Protein AF-A0A6I8T9S3-F1 (afdb_monomer)

InterPro domains:
  IPR006149 EB domain [PF01683] (9-49)
  IPR006149 EB domain [PF01683] (50-96)
  IPR006149 EB domain [PF01683] (185-238)

Secondary structure (DSSP, 8-state):
----TT----PPPP-STT-B-SSHHHHHHHH-TTEEEETTEEEEPTTEEEETTTTEEEE-B-TTSB-SSGGGB-STTEEEETTEEEEPTTEEE-TTSS-EEE-B-TTSB-SSGGGB-STTEEEETTEEEE-BTEEE-TTSS-EEEPP-STT-EESSHHHHHTTSTTEEEEEEE-TTS-EEEEEEEPTTEEEETTEEEE---TTSB-SSGGGTTTSTTEEEETTEEEEPTTEEEETTEEEE-----------------------

Nearest PDB structures (foldseek):
  8e1z-assembly2_B  TM=2.212E-01  e=7.833E-03  Plasmodium falciparum
  8ezm-assembly1_A  TM=2.402E-01  e=1.614E-02  Plasmodium falciparum
  8ebb-assembly1_A  TM=6.609E-01  e=4.682E+00  Fusarium oxysporum f. sp. lycopersici
  6h25-assembly1_H  TM=2.343E-01  e=3.963E+00  Homo sapiens

pLDDT: mean 89.24, std 16.76, range [34.22, 98.44]

Structure (mmCIF, N/CA/C/O backbone):
data_AF-A0A6I8T9S3-F1
#
_entry.id   AF-A0A6I8T9S3-F1
#
loop_
_atom_site.group_PDB
_atom_site.id
_atom_site.type_symbol
_atom_site.label_atom_id
_atom_site.label_alt_id
_atom_site.label_comp_id
_atom_site.label_asym_id
_atom_site.label_entity_id
_atom_site.label_seq_id
_atom_site.pdbx_PDB_ins_code
_atom_site.Cartn_x
_atom_site.Cartn_y
_atom_site.Cartn_z
_atom_site.occupancy
_atom_site.B_iso_or_equiv
_atom_site.auth_seq_id
_atom_site.auth_comp_id
_atom_site.auth_asym_id
_atom_site.auth_atom_id
_atom_site.pdbx_PDB_model_num
ATOM 1 N N . MET A 1 1 ? -30.697 -1.359 52.047 1.00 41.97 1 MET A N 1
ATOM 2 C CA . MET A 1 1 ? -32.029 -0.789 52.332 1.00 41.97 1 MET A CA 1
ATOM 3 C C . MET A 1 1 ? -31.971 0.641 51.829 1.00 41.97 1 MET A C 1
ATOM 5 O O . MET A 1 1 ? -31.205 1.415 52.386 1.00 41.97 1 MET A O 1
ATOM 9 N N . LEU A 1 2 ? -32.619 0.935 50.704 1.00 48.81 2 LEU A N 1
ATOM 10 C CA . LEU A 1 2 ? -32.631 2.271 50.102 1.00 48.81 2 LEU A CA 1
ATOM 11 C C . LEU A 1 2 ? -34.026 2.845 50.353 1.00 48.81 2 LEU A C 1
ATOM 13 O O . LEU A 1 2 ? -35.014 2.168 50.089 1.00 48.81 2 LEU A O 1
ATOM 17 N N . THR A 1 3 ? -34.100 4.023 50.965 1.00 47.25 3 THR A N 1
ATOM 18 C CA . THR A 1 3 ? -35.361 4.686 51.319 1.00 47.25 3 THR A CA 1
ATOM 19 C C . THR A 1 3 ? -35.608 5.828 50.344 1.00 47.25 3 THR A C 1
ATOM 21 O O . THR A 1 3 ? -34.850 6.797 50.358 1.00 47.25 3 THR A O 1
ATOM 24 N N . TYR A 1 4 ? -36.668 5.747 49.540 1.00 52.69 4 TYR A N 1
ATOM 25 C CA . TYR A 1 4 ? -37.126 6.848 48.693 1.00 52.69 4 TYR A CA 1
ATOM 26 C C . TYR A 1 4 ? -38.472 7.368 49.222 1.00 52.69 4 TYR A C 1
ATOM 28 O O . TYR A 1 4 ? -39.410 6.606 49.422 1.00 52.69 4 TYR A O 1
ATOM 36 N N . ASN A 1 5 ? -38.563 8.681 49.451 1.00 49.28 5 ASN A N 1
ATOM 37 C CA . ASN A 1 5 ? -39.825 9.408 49.633 1.00 49.28 5 ASN A CA 1
ATOM 38 C C . ASN A 1 5 ? -40.668 9.098 50.896 1.00 49.28 5 ASN A C 1
ATOM 40 O O . ASN A 1 5 ? -41.888 8.973 50.811 1.00 49.28 5 ASN A O 1
ATOM 44 N N . ASN A 1 6 ? -40.043 8.999 52.082 1.00 54.34 6 ASN A N 1
ATOM 45 C CA . ASN A 1 6 ? -40.716 8.888 53.398 1.00 54.34 6 ASN A CA 1
ATOM 46 C C . ASN A 1 6 ? -41.755 7.751 53.550 1.00 54.34 6 ASN A C 1
ATOM 48 O O . ASN A 1 6 ? -42.454 7.676 54.561 1.00 54.34 6 ASN A O 1
ATOM 52 N N . THR A 1 7 ? -41.806 6.821 52.600 1.00 58.16 7 THR A N 1
ATOM 53 C CA . THR A 1 7 ? -42.509 5.544 52.685 1.00 58.16 7 THR A CA 1
ATOM 54 C C . THR A 1 7 ? -41.450 4.484 52.980 1.00 58.16 7 THR A C 1
ATOM 56 O O . THR A 1 7 ? -40.393 4.435 52.352 1.00 58.16 7 THR A O 1
ATOM 59 N N . ARG A 1 8 ? -41.646 3.689 54.036 1.00 65.06 8 ARG A N 1
ATOM 60 C CA . ARG A 1 8 ? -40.688 2.650 54.459 1.00 65.06 8 ARG A CA 1
ATOM 61 C C . ARG A 1 8 ? -40.822 1.396 53.588 1.00 65.06 8 ARG A C 1
ATOM 63 O O . ARG A 1 8 ? -40.962 0.296 54.118 1.00 65.06 8 ARG A O 1
ATOM 70 N N . ASP A 1 9 ? -40.772 1.557 52.273 1.00 67.81 9 ASP A N 1
ATOM 71 C CA . ASP A 1 9 ? -40.866 0.434 51.348 1.00 67.81 9 ASP A CA 1
ATOM 72 C C . ASP A 1 9 ? -39.488 -0.183 51.112 1.00 67.81 9 ASP A C 1
ATOM 74 O O . ASP A 1 9 ? -38.521 0.462 50.704 1.00 67.81 9 ASP A O 1
ATOM 78 N N . CYS A 1 10 ? -39.383 -1.470 51.435 1.00 73.06 10 CYS A N 1
ATOM 79 C CA . CYS A 1 10 ? -38.163 -2.244 51.268 1.00 73.06 10 CYS A CA 1
ATOM 80 C C . CYS A 1 10 ? -38.097 -2.780 49.839 1.00 73.06 10 CYS A C 1
ATOM 82 O O . CYS A 1 10 ? -38.578 -3.875 49.557 1.00 73.06 10 CYS A O 1
ATOM 84 N N . ILE A 1 11 ? -37.477 -2.019 48.944 1.00 78.31 11 ILE A N 1
ATOM 85 C CA . ILE A 1 11 ? -37.225 -2.456 47.570 1.00 78.31 11 ILE A CA 1
ATOM 86 C C . ILE A 1 11 ? -35.944 -3.296 47.486 1.00 78.31 11 ILE A C 1
ATOM 88 O O . ILE A 1 11 ? -34.906 -2.964 48.068 1.00 78.31 11 ILE A O 1
ATOM 92 N N . ARG A 1 12 ? -36.024 -4.425 46.775 1.00 85.44 12 ARG A N 1
ATOM 93 C CA . ARG A 1 12 ? -34.881 -5.312 46.531 1.00 85.44 12 ARG A CA 1
ATOM 94 C C . ARG A 1 12 ? -33.959 -4.673 45.489 1.00 85.44 12 ARG A C 1
ATOM 96 O O . ARG A 1 12 ? -34.434 -4.167 44.473 1.00 85.44 12 ARG A O 1
ATOM 103 N N . PHE A 1 13 ? -32.652 -4.701 45.747 1.00 88.81 13 PHE A N 1
ATOM 104 C CA . PHE A 1 13 ? -31.652 -4.281 44.766 1.00 88.81 13 PHE A CA 1
ATOM 105 C C . PHE A 1 13 ? -31.564 -5.302 43.629 1.00 88.81 13 PHE A C 1
ATOM 107 O O . PHE A 1 13 ? -31.715 -6.507 43.853 1.00 88.81 13 PHE A O 1
ATOM 114 N N . ALA A 1 14 ? -31.303 -4.809 42.427 1.00 92.00 14 ALA A N 1
ATOM 115 C CA . ALA A 1 14 ? -30.999 -5.638 41.280 1.00 92.00 14 ALA A CA 1
ATOM 116 C C . ALA A 1 14 ? -29.594 -6.232 41.413 1.00 92.00 14 ALA A C 1
ATOM 118 O O . ALA A 1 14 ? -28.675 -5.623 41.963 1.00 92.00 14 ALA A O 1
ATOM 119 N N . THR A 1 15 ? -29.449 -7.450 40.916 1.00 90.88 15 THR A N 1
ATOM 120 C CA . THR A 1 15 ? -28.218 -8.243 40.927 1.00 90.88 15 THR A CA 1
ATOM 121 C C . THR A 1 15 ? -27.567 -8.353 39.555 1.00 90.88 15 THR A C 1
ATOM 123 O O . THR A 1 15 ? -26.361 -8.589 39.484 1.00 90.88 15 THR A O 1
ATOM 126 N N . ALA A 1 16 ? -28.338 -8.153 38.488 1.00 93.88 16 ALA A N 1
ATOM 127 C CA . ALA A 1 16 ? -27.885 -8.208 37.108 1.00 93.88 16 ALA A CA 1
ATOM 128 C C . ALA A 1 16 ? -28.621 -7.180 36.232 1.00 93.88 16 ALA A C 1
ATOM 130 O O . ALA A 1 16 ? -29.666 -6.640 36.601 1.00 93.88 16 ALA A O 1
ATOM 131 N N . ILE A 1 17 ? -28.069 -6.927 35.046 1.00 95.94 17 ILE A N 1
ATOM 132 C CA . ILE A 1 17 ? -28.808 -6.275 33.959 1.00 95.94 17 ILE A CA 1
ATOM 133 C C . ILE A 1 17 ? -29.996 -7.169 33.579 1.00 95.94 17 ILE A C 1
ATOM 135 O O . ILE A 1 17 ? -29.868 -8.391 33.569 1.00 95.94 17 ILE A O 1
ATOM 139 N N . GLY A 1 18 ? -31.149 -6.570 33.285 1.00 95.94 18 GLY A N 1
ATOM 140 C CA . GLY A 1 18 ? -32.393 -7.300 33.011 1.00 95.94 18 GLY A CA 1
ATOM 141 C C . GLY A 1 18 ? -33.298 -7.502 34.231 1.00 95.94 18 GLY A C 1
ATOM 142 O O . GLY A 1 18 ? -34.474 -7.823 34.068 1.00 95.94 18 GLY A O 1
ATOM 143 N N . ASP A 1 19 ? -32.783 -7.310 35.450 1.00 96.31 19 ASP A N 1
ATOM 144 C CA . ASP A 1 19 ? -33.591 -7.442 36.663 1.00 96.31 19 ASP A CA 1
ATOM 145 C C . ASP A 1 19 ? -34.673 -6.357 36.728 1.00 96.31 19 ASP A C 1
ATOM 147 O O . ASP A 1 19 ? -34.440 -5.198 36.370 1.00 96.31 19 ASP A O 1
ATOM 151 N N . PHE A 1 20 ? -35.849 -6.732 37.239 1.00 95.19 20 PHE A N 1
ATOM 152 C CA . PHE A 1 20 ? -36.958 -5.801 37.418 1.00 95.19 20 PHE A CA 1
ATOM 153 C C . PHE A 1 20 ? -36.584 -4.660 38.370 1.00 95.19 20 PHE A C 1
ATOM 155 O O . PHE A 1 20 ? -36.045 -4.882 39.459 1.00 95.19 20 PHE A O 1
ATOM 162 N N . CYS A 1 21 ? -36.956 -3.444 37.993 1.00 95.56 21 CYS A N 1
ATOM 163 C CA . CYS A 1 21 ? -36.743 -2.245 38.787 1.00 95.56 21 CYS A CA 1
ATOM 164 C C . CYS A 1 21 ? -37.906 -1.262 38.628 1.00 95.56 21 CYS A C 1
ATOM 166 O O . CYS A 1 21 ? -38.683 -1.320 37.680 1.00 95.56 21 CYS A O 1
ATOM 168 N N . GLN A 1 22 ? -37.995 -0.340 39.577 1.00 93.94 22 GLN A N 1
ATOM 169 C CA . GLN A 1 22 ? -38.867 0.834 39.562 1.00 93.94 22 GLN A CA 1
ATOM 170 C C . GLN A 1 22 ? -38.046 2.127 39.625 1.00 93.94 22 GLN A C 1
ATOM 172 O O . GLN A 1 22 ? -38.482 3.159 39.123 1.00 93.94 22 GLN A O 1
ATOM 177 N N . TYR A 1 23 ? -36.856 2.066 40.233 1.00 92.00 23 TYR A N 1
ATOM 178 C CA . TYR A 1 23 ? -35.973 3.209 40.445 1.00 92.00 23 TYR A CA 1
ATOM 179 C C . TYR A 1 23 ? -34.523 2.858 40.108 1.00 92.00 23 TYR A C 1
ATOM 181 O O . TYR A 1 23 ? -34.076 1.736 40.360 1.00 92.00 23 TYR A O 1
ATOM 189 N N . ASP A 1 24 ? -33.771 3.845 39.617 1.00 94.19 24 ASP A N 1
ATOM 190 C CA . ASP A 1 24 ? -32.346 3.711 39.284 1.00 94.19 24 ASP A CA 1
ATOM 191 C C . ASP A 1 24 ? -31.508 3.169 40.452 1.00 94.19 24 ASP A C 1
ATOM 193 O O . ASP A 1 24 ? -30.619 2.343 40.252 1.00 94.19 24 ASP A O 1
ATOM 197 N N . ASP A 1 25 ? -31.828 3.579 41.680 1.00 92.00 25 ASP A N 1
ATOM 198 C CA . ASP A 1 25 ? -31.150 3.176 42.915 1.00 92.00 25 ASP A CA 1
ATOM 199 C C . ASP A 1 25 ? -31.086 1.648 43.099 1.00 92.00 25 ASP A C 1
ATOM 201 O O . ASP A 1 25 ? -30.118 1.123 43.659 1.00 92.00 25 ASP A O 1
ATOM 205 N N . GLN A 1 26 ? -32.082 0.909 42.590 1.00 93.69 26 GLN A N 1
ATOM 206 C CA . GLN A 1 26 ? -32.071 -0.558 42.618 1.00 93.69 26 GLN A CA 1
ATOM 207 C C . GLN A 1 26 ? -30.954 -1.130 41.747 1.00 93.69 26 GLN A C 1
ATOM 209 O O . GLN A 1 26 ? -30.351 -2.135 42.124 1.00 93.69 26 GLN A O 1
ATOM 214 N N . CYS A 1 27 ? -30.676 -0.490 40.613 1.00 96.25 27 CYS A N 1
ATOM 215 C CA . CYS A 1 27 ? -29.655 -0.892 39.655 1.00 96.25 27 CYS A CA 1
ATOM 216 C C . CYS A 1 27 ? -28.264 -0.412 40.093 1.00 96.25 27 CYS A C 1
ATOM 218 O O . CYS A 1 27 ? -27.289 -1.159 40.005 1.00 96.25 27 CYS A O 1
ATOM 220 N N . GLN A 1 28 ? -28.163 0.809 40.627 1.00 95.00 28 GLN A N 1
ATOM 221 C CA . GLN A 1 28 ? -26.874 1.460 40.871 1.00 95.00 28 GLN A CA 1
ATOM 222 C C . GLN A 1 28 ? -26.042 0.833 41.996 1.00 95.00 28 GLN A C 1
ATOM 224 O O . GLN A 1 28 ? -24.811 0.925 41.977 1.00 95.00 28 GLN A O 1
ATOM 229 N N . TYR A 1 29 ? -26.691 0.171 42.960 1.00 90.88 29 TYR A N 1
ATOM 230 C CA . TYR A 1 29 ? -26.020 -0.388 44.136 1.00 90.88 29 TYR A CA 1
ATOM 231 C C . TYR A 1 29 ? -24.943 -1.429 43.779 1.00 90.88 29 TYR A C 1
ATOM 233 O O . TYR A 1 29 ? -23.815 -1.336 44.265 1.00 90.88 29 TYR A O 1
ATOM 241 N N . LEU A 1 30 ? -25.263 -2.396 42.909 1.00 91.06 30 LEU A N 1
ATOM 242 C CA . LEU A 1 30 ? -24.306 -3.415 42.456 1.00 91.06 30 LEU A CA 1
ATOM 243 C C . LEU A 1 30 ? -23.718 -3.103 41.079 1.00 91.06 30 LEU A C 1
ATOM 245 O O . LEU A 1 30 ? -22.514 -3.286 40.891 1.00 91.06 30 LEU A O 1
ATOM 249 N N . LEU A 1 31 ? -24.531 -2.589 40.149 1.00 95.06 31 LEU A N 1
ATOM 250 C CA . LEU A 1 31 ? -24.158 -2.445 38.740 1.00 95.06 31 LEU A CA 1
ATOM 251 C C . LEU A 1 31 ? -23.354 -1.173 38.436 1.00 95.06 31 LEU A C 1
ATOM 253 O O . LEU A 1 31 ? -22.898 -1.047 37.309 1.00 95.06 31 LEU A O 1
ATOM 257 N N . SER A 1 32 ? -23.101 -0.305 39.427 1.00 95.38 32 SER A N 1
ATOM 258 C CA . SER A 1 32 ? -22.487 1.037 39.317 1.00 95.38 32 SER A CA 1
ATOM 259 C C . SER A 1 32 ? -23.477 2.177 39.045 1.00 95.38 32 SER A C 1
ATOM 261 O O . SER A 1 32 ? -24.602 1.966 38.609 1.00 95.38 32 SER A O 1
ATOM 263 N N . THR A 1 33 ? -23.041 3.418 39.285 1.00 95.75 33 THR A N 1
ATOM 264 C CA . THR A 1 33 ? -23.814 4.650 39.024 1.00 95.75 33 THR A CA 1
ATOM 265 C C . THR A 1 33 ? -24.175 4.850 37.548 1.00 95.75 33 THR A C 1
ATOM 267 O O . THR A 1 33 ? -25.052 5.650 37.227 1.00 95.75 33 THR A O 1
ATOM 270 N N . ASP A 1 34 ? -23.508 4.112 36.660 1.00 96.44 34 ASP A N 1
ATOM 271 C CA . ASP A 1 34 ? -23.753 4.100 35.220 1.00 96.44 34 ASP A CA 1
ATOM 272 C C . ASP A 1 34 ? -24.913 3.160 34.830 1.00 96.44 34 ASP A C 1
ATOM 274 O O . ASP A 1 34 ? -25.165 2.958 33.646 1.00 96.44 34 ASP A O 1
ATOM 278 N N . ALA A 1 35 ? -25.634 2.587 35.799 1.00 97.56 35 ALA A N 1
ATOM 279 C CA . ALA A 1 35 ? -26.863 1.832 35.575 1.00 97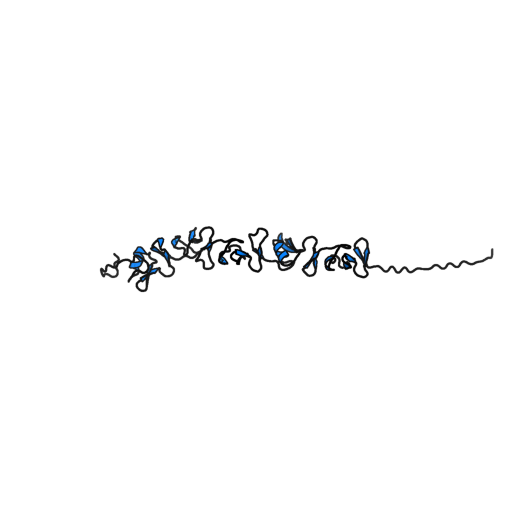.56 35 ALA A CA 1
ATOM 280 C C . ALA A 1 35 ? -28.122 2.680 35.836 1.00 97.56 35 ALA A C 1
ATOM 282 O O . ALA A 1 35 ? -28.148 3.545 36.719 1.00 97.56 35 ALA A O 1
ATOM 283 N N . GLU A 1 36 ? -29.184 2.406 35.085 1.00 97.44 36 GLU A N 1
ATOM 284 C CA . GLU A 1 36 ? -30.494 3.046 35.212 1.00 97.44 36 GLU A CA 1
ATOM 285 C C . GLU A 1 36 ? -31.632 2.033 35.108 1.00 97.44 36 GLU A C 1
ATOM 287 O O . GLU A 1 36 ? -31.480 0.942 34.549 1.00 97.44 36 GLU A O 1
ATOM 292 N N . CYS A 1 37 ? -32.781 2.406 35.658 1.00 97.00 37 CYS A N 1
ATOM 293 C CA . CYS A 1 37 ? -34.013 1.673 35.482 1.00 97.00 37 CYS A CA 1
ATOM 294 C C . CYS A 1 37 ? -34.749 2.212 34.258 1.00 97.00 37 CYS A C 1
ATOM 296 O O . CYS A 1 37 ? -35.350 3.286 34.301 1.00 97.00 37 CYS A O 1
ATOM 298 N N . ARG A 1 38 ? -34.724 1.455 33.161 1.00 97.19 38 ARG A N 1
ATOM 299 C CA . ARG A 1 38 ? -35.396 1.824 31.914 1.00 97.19 38 ARG A CA 1
ATOM 300 C C . ARG A 1 38 ? -36.361 0.720 31.514 1.00 97.19 38 ARG A C 1
ATOM 302 O O . ARG A 1 38 ? -35.990 -0.450 31.492 1.00 97.19 38 ARG A O 1
ATOM 309 N N . ASP A 1 39 ? -37.610 1.091 31.246 1.00 96.25 39 ASP A N 1
ATOM 310 C CA . ASP A 1 39 ? -38.693 0.156 30.910 1.00 96.25 39 ASP A CA 1
ATOM 311 C C . ASP A 1 39 ? -38.880 -0.964 31.955 1.00 96.25 39 ASP A C 1
ATOM 313 O O . ASP A 1 39 ? -39.076 -2.131 31.625 1.00 96.25 39 ASP A O 1
ATOM 317 N N . ASN A 1 40 ? -38.811 -0.598 33.242 1.00 96.31 40 ASN A N 1
ATOM 318 C CA . ASN A 1 40 ? -38.875 -1.502 34.401 1.00 96.31 40 ASN A CA 1
ATOM 319 C C . ASN A 1 40 ? -37.785 -2.589 34.447 1.00 96.31 40 ASN A C 1
ATOM 321 O O . ASN A 1 40 ? -37.949 -3.595 35.138 1.00 96.31 40 ASN A O 1
ATOM 325 N N . SER A 1 41 ? -36.675 -2.400 33.734 1.00 97.56 41 SER A N 1
ATOM 326 C CA . SER A 1 41 ? -35.542 -3.320 33.709 1.00 97.56 41 SER A CA 1
ATOM 327 C C . SER A 1 41 ? -34.234 -2.564 33.923 1.00 97.56 41 SER A C 1
ATOM 329 O O . SER A 1 41 ? -34.008 -1.514 33.317 1.00 97.56 41 SER A O 1
ATOM 331 N N . CYS A 1 42 ? -33.338 -3.105 34.748 1.00 97.75 42 CYS A N 1
ATOM 332 C CA . CYS A 1 42 ? -32.014 -2.523 34.929 1.00 97.75 42 CYS A CA 1
ATOM 333 C C . CYS A 1 42 ? -31.196 -2.630 33.644 1.00 97.75 42 CYS A C 1
ATOM 335 O O . CYS A 1 42 ? -31.071 -3.711 33.067 1.00 97.75 42 CYS A O 1
ATOM 337 N N . GLN A 1 43 ? -30.636 -1.507 33.206 1.00 97.81 43 GLN A N 1
ATOM 338 C CA . GLN A 1 43 ? -29.842 -1.380 31.988 1.00 97.81 43 GLN A CA 1
ATOM 339 C C . GLN A 1 43 ? -28.657 -0.442 32.244 1.00 97.81 43 GLN A C 1
ATOM 341 O O . GLN A 1 43 ? -28.671 0.356 33.180 1.00 97.81 43 GLN A O 1
ATOM 346 N N . CYS A 1 44 ? -27.617 -0.537 31.421 1.00 97.69 44 CYS A N 1
ATOM 347 C CA . CYS A 1 44 ? -26.559 0.465 31.428 1.00 97.69 44 CYS A CA 1
ATOM 348 C C . CYS A 1 44 ? -27.066 1.738 30.736 1.00 97.69 44 CYS A C 1
ATOM 350 O O . CYS A 1 44 ? -27.766 1.656 29.722 1.00 97.69 44 CYS A O 1
ATOM 352 N N . ARG A 1 45 ? -26.718 2.904 31.287 1.00 97.75 45 ARG A N 1
ATOM 353 C CA . ARG A 1 45 ? -27.058 4.216 30.724 1.00 97.75 45 ARG A CA 1
ATOM 354 C C . ARG A 1 45 ? -26.500 4.370 29.312 1.00 97.75 45 ARG A C 1
ATOM 356 O O . ARG A 1 45 ? -25.518 3.725 28.935 1.00 97.75 45 ARG A O 1
ATOM 363 N N . GLU A 1 46 ? -27.082 5.278 28.539 1.00 96.00 46 GLU A N 1
ATOM 364 C CA . GLU A 1 46 ? -26.550 5.634 27.222 1.00 96.00 46 GLU A CA 1
ATOM 365 C C . GLU A 1 46 ? -25.067 6.055 27.302 1.00 96.00 46 GLU A C 1
ATOM 367 O O . GLU A 1 46 ? -24.648 6.771 28.211 1.00 96.00 46 GLU A O 1
ATOM 372 N N . GLY A 1 47 ? -24.250 5.576 26.357 1.00 95.19 47 GLY A N 1
ATOM 373 C CA . GLY A 1 47 ? -22.803 5.822 26.352 1.00 95.19 47 GLY A CA 1
ATOM 374 C C . GLY A 1 47 ? -22.008 4.986 27.365 1.00 95.19 47 GLY A C 1
ATOM 375 O O . GLY A 1 47 ? -20.836 5.278 27.616 1.00 95.19 47 GLY A O 1
ATOM 376 N N . THR A 1 48 ? -22.617 3.950 27.944 1.00 96.81 48 THR A N 1
ATOM 377 C CA . THR A 1 48 ? -21.974 3.011 28.873 1.00 96.81 48 THR A CA 1
ATOM 378 C C . THR A 1 48 ? -22.219 1.567 28.417 1.00 96.81 48 THR A C 1
ATOM 380 O O . THR A 1 48 ? -23.121 1.308 27.620 1.00 96.81 48 THR A O 1
ATOM 383 N N . HIS A 1 49 ? -21.391 0.622 28.860 1.00 95.38 49 HIS A N 1
ATOM 384 C CA . HIS A 1 49 ? -21.508 -0.793 28.503 1.00 95.38 49 HIS A CA 1
ATOM 385 C C . HIS A 1 49 ? -21.335 -1.685 29.729 1.00 95.38 49 HIS A C 1
ATOM 387 O O . HIS A 1 49 ? -20.732 -1.288 30.726 1.00 95.38 49 HIS A O 1
ATOM 393 N N . TYR A 1 50 ? -21.876 -2.898 29.646 1.00 95.50 50 TYR A N 1
ATOM 394 C CA . TYR A 1 50 ? -21.794 -3.884 30.713 1.00 95.50 50 TYR A CA 1
ATOM 395 C C . TYR A 1 50 ? -20.534 -4.739 30.578 1.00 95.50 50 TYR A C 1
ATOM 397 O O . TYR A 1 50 ? -20.261 -5.279 29.508 1.00 95.50 50 TYR A O 1
ATOM 405 N N . VAL A 1 51 ? -19.796 -4.903 31.675 1.00 94.19 51 VAL A N 1
ATOM 406 C CA . VAL A 1 51 ? -18.631 -5.790 31.755 1.00 94.19 51 VAL A CA 1
ATOM 407 C C . VAL A 1 51 ? -18.992 -7.000 32.607 1.00 94.19 51 VAL A C 1
ATOM 409 O O . VAL A 1 51 ? -19.001 -6.925 33.836 1.00 94.19 51 VAL A O 1
ATOM 412 N N . GLU A 1 52 ? -19.260 -8.129 31.945 1.00 91.69 52 GLU A N 1
ATOM 413 C CA . GLU A 1 52 ? -19.757 -9.372 32.560 1.00 91.69 52 GLU A CA 1
ATOM 414 C C . GLU A 1 52 ? -18.878 -9.850 33.725 1.00 91.69 52 GLU A C 1
ATOM 416 O O . GLU A 1 52 ? -19.371 -10.162 34.808 1.00 91.69 52 GLU A O 1
ATOM 421 N N . ARG A 1 53 ? -17.551 -9.834 33.542 1.00 90.25 53 ARG A N 1
ATOM 422 C CA . ARG A 1 53 ? -16.585 -10.317 34.543 1.00 90.25 53 ARG A CA 1
ATOM 423 C C . ARG A 1 53 ? -16.666 -9.557 35.871 1.00 90.25 53 ARG A C 1
ATOM 425 O O . ARG A 1 53 ? -16.369 -10.125 36.918 1.00 90.25 53 ARG A O 1
ATOM 432 N N . GLU A 1 54 ? -17.050 -8.284 35.834 1.00 91.56 54 GLU A N 1
ATOM 433 C CA . GLU A 1 54 ? -17.176 -7.433 37.024 1.00 91.56 54 GLU A CA 1
ATOM 434 C C . GLU A 1 54 ? -18.625 -7.139 37.400 1.00 91.56 54 GLU A C 1
ATOM 436 O O . GLU A 1 54 ? -18.877 -6.566 38.459 1.00 91.56 54 GLU A O 1
ATOM 441 N N . ARG A 1 55 ? -19.568 -7.561 36.552 1.00 93.00 55 ARG A N 1
ATOM 442 C CA . ARG A 1 55 ? -21.009 -7.355 36.681 1.00 93.00 55 ARG A CA 1
ATOM 443 C C . ARG A 1 55 ? -21.398 -5.894 36.887 1.00 93.00 55 ARG A C 1
ATOM 445 O O . ARG A 1 55 ? -22.267 -5.586 37.700 1.00 93.00 55 ARG A O 1
ATOM 452 N N . ARG A 1 56 ? -20.747 -4.984 36.161 1.00 95.38 56 ARG A N 1
ATOM 453 C CA . ARG A 1 56 ? -20.925 -3.531 36.302 1.00 95.38 56 ARG A CA 1
ATOM 454 C C . ARG A 1 56 ? -20.980 -2.830 34.953 1.00 95.38 56 ARG A C 1
ATOM 456 O O . ARG A 1 56 ? -20.378 -3.290 33.987 1.00 95.38 56 ARG A O 1
ATOM 463 N N . CYS A 1 57 ? -21.681 -1.704 34.920 1.00 96.62 57 CYS A N 1
ATOM 464 C CA . CYS A 1 57 ? -21.669 -0.750 33.826 1.00 96.62 57 CYS A CA 1
ATOM 465 C C . CYS A 1 57 ? -20.457 0.176 33.955 1.00 96.62 57 CYS A C 1
ATOM 467 O O . CYS A 1 57 ? -20.131 0.642 35.053 1.00 96.62 57 CYS A O 1
ATOM 469 N N . TYR A 1 58 ? -19.820 0.453 32.824 1.00 96.56 58 TYR A N 1
ATOM 470 C CA . TYR A 1 58 ? -18.706 1.379 32.696 1.00 96.56 58 TYR A CA 1
ATOM 471 C C . TYR A 1 58 ? -18.969 2.345 31.553 1.00 96.56 58 TYR A C 1
ATOM 473 O O . TYR A 1 58 ? -19.440 1.945 30.487 1.00 96.56 58 TYR A O 1
ATOM 481 N N . LYS A 1 59 ? -18.595 3.613 31.734 1.00 96.75 59 LYS A N 1
ATOM 482 C CA . LYS A 1 59 ? -18.509 4.557 30.617 1.00 96.75 59 LYS A CA 1
ATOM 483 C C . LYS A 1 59 ? -17.701 3.965 29.461 1.00 96.75 59 LYS A C 1
ATOM 485 O O . LYS A 1 59 ? -16.568 3.529 29.669 1.00 96.75 59 LYS A O 1
ATOM 490 N N . THR A 1 60 ? -18.289 4.004 28.270 1.00 96.56 60 THR A N 1
ATOM 491 C CA . THR A 1 60 ? -17.710 3.482 27.035 1.00 96.56 60 THR A CA 1
ATOM 492 C C . THR A 1 60 ? -16.681 4.453 26.472 1.00 96.56 60 THR A C 1
ATOM 494 O O . THR A 1 60 ? -16.977 5.626 26.239 1.00 96.56 60 THR A O 1
ATOM 497 N N . SER A 1 61 ? -15.490 3.930 26.212 1.00 97.56 61 SER A N 1
ATOM 498 C CA . SER A 1 61 ? -14.398 4.583 25.504 1.00 97.56 61 SER A CA 1
ATOM 499 C C . SER A 1 61 ? -13.981 3.703 24.328 1.00 97.56 61 SER A C 1
ATOM 501 O O . SER A 1 61 ? -13.671 2.525 24.492 1.00 97.56 61 SER A O 1
ATOM 503 N N . TYR A 1 62 ? -13.973 4.281 23.133 1.00 97.69 62 TYR A N 1
ATOM 504 C CA . TYR A 1 62 ? -13.499 3.628 21.914 1.00 97.69 62 TYR A CA 1
ATOM 505 C C . TYR A 1 62 ? -11.967 3.627 21.847 1.00 97.69 62 TYR A C 1
ATOM 507 O O . TYR A 1 62 ? -11.293 4.378 22.556 1.00 97.69 62 TYR A O 1
ATOM 515 N N . LEU A 1 63 ? -11.398 2.815 20.959 1.00 97.88 63 LEU A N 1
ATOM 516 C CA . LEU A 1 63 ? -9.958 2.782 20.713 1.00 97.88 63 LEU A CA 1
ATOM 517 C C . LEU A 1 63 ? -9.438 4.175 20.319 1.00 97.88 63 LEU A C 1
ATOM 519 O O . LEU A 1 63 ? -10.028 4.893 19.506 1.00 97.88 63 LEU A O 1
ATOM 523 N N . GLY A 1 64 ? -8.331 4.583 20.936 1.00 97.44 64 GLY A N 1
ATOM 524 C CA . GLY A 1 64 ? -7.765 5.925 20.810 1.00 97.44 64 GLY A CA 1
ATOM 525 C C . GLY A 1 64 ? -8.463 7.007 21.645 1.00 97.44 64 GLY A C 1
ATOM 526 O O . GLY A 1 64 ? -8.041 8.160 21.586 1.00 97.44 64 GLY A O 1
ATOM 527 N N . GLN A 1 65 ? -9.508 6.682 22.412 1.00 98.06 65 GLN A N 1
ATOM 528 C CA . GLN A 1 65 ? -10.130 7.611 23.359 1.00 98.06 65 GLN A CA 1
ATOM 529 C C . GLN A 1 65 ? -9.562 7.459 24.768 1.00 98.06 65 GLN A C 1
ATOM 531 O O . GLN A 1 65 ? -8.975 6.436 25.124 1.00 98.06 65 GLN A O 1
ATOM 536 N N . TYR A 1 66 ? -9.781 8.495 25.578 1.00 97.81 66 TYR A N 1
ATOM 537 C CA . TYR A 1 66 ? -9.366 8.510 26.970 1.00 97.81 66 TYR A CA 1
ATOM 538 C C . TYR A 1 66 ? -10.081 7.442 27.802 1.00 97.81 66 TYR A C 1
ATOM 540 O O . TYR A 1 66 ? -11.297 7.263 27.702 1.00 97.81 66 TYR A O 1
ATOM 548 N N . CYS A 1 67 ? -9.332 6.797 28.685 1.00 97.69 67 CYS A N 1
ATOM 549 C CA . CYS A 1 67 ? -9.816 5.840 29.667 1.00 97.69 67 CYS A CA 1
ATOM 550 C C . CYS A 1 67 ? -9.178 6.097 31.030 1.00 97.69 67 CYS A C 1
ATOM 552 O O . CYS A 1 67 ? -8.061 6.602 31.144 1.00 97.69 67 CYS A O 1
ATOM 554 N N . ARG A 1 68 ? -9.906 5.724 32.086 1.00 95.94 68 ARG A N 1
ATOM 555 C CA . ARG A 1 68 ? -9.360 5.661 33.449 1.00 95.94 68 ARG A CA 1
ATOM 556 C C . ARG A 1 68 ? -8.992 4.235 33.830 1.00 95.94 68 ARG A C 1
ATOM 558 O O . ARG A 1 68 ? -8.027 4.023 34.553 1.00 95.94 68 ARG A O 1
ATOM 565 N N . LEU A 1 69 ? -9.786 3.279 33.359 1.00 95.44 69 LEU A N 1
ATOM 566 C CA . LEU A 1 69 ? -9.663 1.855 33.630 1.00 95.44 69 LEU A CA 1
ATOM 567 C C . LEU A 1 69 ? -9.737 1.087 32.312 1.00 95.44 69 LEU A C 1
ATOM 569 O O . LEU A 1 69 ? -10.397 1.530 31.373 1.00 95.44 69 LEU A O 1
ATOM 573 N N . THR A 1 70 ? -9.135 -0.102 32.271 1.00 96.06 70 THR A N 1
ATOM 574 C CA . THR A 1 70 ? -9.274 -1.030 31.136 1.00 96.06 70 THR A CA 1
ATOM 575 C C . THR A 1 70 ? -10.737 -1.316 30.806 1.00 96.06 70 THR A C 1
ATOM 577 O O . THR A 1 70 ? -11.098 -1.297 29.641 1.00 96.06 70 THR A O 1
ATOM 580 N N . ASN A 1 71 ? -11.605 -1.444 31.811 1.00 95.75 71 ASN A N 1
ATOM 581 C CA . ASN A 1 71 ? -13.035 -1.690 31.605 1.00 95.75 71 ASN A CA 1
ATOM 582 C C . ASN A 1 71 ? -13.804 -0.506 30.996 1.00 95.75 71 ASN A C 1
ATOM 584 O O . ASN A 1 71 ? -14.986 -0.642 30.722 1.00 95.75 71 ASN A O 1
ATOM 588 N N . ASN A 1 72 ? -13.188 0.669 30.813 1.00 96.38 72 ASN A N 1
ATOM 589 C CA . ASN A 1 72 ? -13.802 1.706 29.981 1.00 96.38 72 ASN A CA 1
ATOM 590 C C . ASN A 1 72 ? -13.705 1.361 28.492 1.00 96.38 72 ASN A C 1
ATOM 592 O O . ASN A 1 72 ? -14.538 1.812 27.710 1.00 96.38 72 ASN A O 1
ATOM 596 N N . CYS A 1 73 ? -12.686 0.599 28.099 1.00 97.06 73 CYS A N 1
ATOM 597 C CA . CYS A 1 73 ? -12.408 0.281 26.712 1.00 97.06 73 CYS A CA 1
ATOM 598 C C . CYS A 1 73 ? -13.374 -0.784 26.205 1.00 97.06 73 CYS A C 1
ATOM 600 O O . CYS A 1 73 ? -13.493 -1.856 26.790 1.00 97.06 73 CYS A O 1
ATOM 602 N N . ILE A 1 74 ? -14.082 -0.462 25.125 1.00 94.56 74 ILE A N 1
ATOM 603 C CA . ILE A 1 74 ? -15.023 -1.386 24.497 1.00 94.56 74 ILE A CA 1
ATOM 604 C C . ILE A 1 74 ? -14.305 -2.348 23.551 1.00 94.56 74 ILE A C 1
ATOM 606 O O . ILE A 1 74 ? -13.441 -1.934 22.780 1.00 94.56 74 ILE A O 1
ATOM 610 N N . GLY A 1 75 ? -14.737 -3.607 23.569 1.00 91.75 75 GLY A N 1
ATOM 611 C CA . GLY A 1 75 ? -14.250 -4.655 22.678 1.00 91.75 75 GLY A CA 1
ATOM 612 C C . GLY A 1 75 ? -13.239 -5.589 23.339 1.00 91.75 75 GLY A C 1
ATOM 613 O O . GLY A 1 75 ? -12.631 -5.269 24.365 1.00 91.75 75 GLY A O 1
ATOM 614 N N . ASP A 1 76 ? -13.074 -6.756 22.726 1.00 93.31 76 ASP A N 1
ATOM 615 C CA . ASP A 1 76 ? -12.130 -7.774 23.177 1.00 93.31 76 ASP A CA 1
ATOM 616 C C . ASP A 1 76 ? -10.682 -7.361 22.891 1.00 93.31 76 ASP A C 1
ATOM 618 O O . ASP A 1 76 ? -10.398 -6.615 21.951 1.00 93.31 76 ASP A O 1
ATOM 622 N N . ASP A 1 77 ? -9.761 -7.860 23.718 1.00 95.88 77 ASP A N 1
ATOM 623 C CA . ASP A 1 77 ? -8.324 -7.571 23.638 1.00 95.88 77 ASP A CA 1
ATOM 624 C C . ASP A 1 77 ? -7.981 -6.074 23.673 1.00 95.88 77 ASP A C 1
ATOM 626 O O . ASP A 1 77 ? -6.976 -5.630 23.110 1.00 95.88 77 ASP A O 1
ATOM 630 N N . THR A 1 78 ? -8.803 -5.294 24.375 1.00 96.81 78 THR A N 1
ATOM 631 C CA . THR A 1 78 ? -8.555 -3.880 24.648 1.00 96.81 78 THR A CA 1
ATOM 632 C C . THR A 1 78 ? -8.050 -3.666 26.067 1.00 96.81 78 THR A C 1
ATOM 634 O O . THR A 1 78 ? -8.397 -4.389 27.004 1.00 96.81 78 THR A O 1
ATOM 637 N N . TYR A 1 79 ? -7.200 -2.657 26.249 1.00 96.75 79 TYR A N 1
ATOM 638 C CA . TYR A 1 79 ? -6.765 -2.238 27.575 1.00 96.75 79 TYR A CA 1
ATOM 639 C C . TYR A 1 79 ? -6.419 -0.755 27.626 1.00 96.75 79 TYR A C 1
ATOM 641 O O . TYR A 1 79 ? -6.142 -0.116 26.609 1.00 96.75 79 TYR A O 1
ATOM 649 N N . CYS A 1 80 ? -6.455 -0.195 28.835 1.00 97.81 80 CYS A N 1
ATOM 650 C CA . CYS A 1 80 ? -6.116 1.201 29.055 1.00 97.81 80 CYS A CA 1
ATOM 651 C C . CYS A 1 80 ? -4.604 1.340 29.247 1.00 97.81 80 CYS A C 1
ATOM 653 O O . CYS A 1 80 ? -4.061 0.890 30.258 1.00 97.81 80 CYS A O 1
ATOM 655 N N . ARG A 1 81 ? -3.922 1.965 28.285 1.00 97.81 81 ARG A N 1
ATOM 656 C CA . ARG A 1 81 ? -2.481 2.236 28.331 1.00 97.81 81 ARG A CA 1
ATOM 657 C C . ARG A 1 81 ? -2.248 3.733 28.243 1.00 97.81 81 ARG A C 1
ATOM 659 O O . ARG A 1 81 ? -2.747 4.377 27.328 1.00 97.81 81 ARG A O 1
ATOM 666 N N . ASP A 1 82 ? -1.515 4.282 29.206 1.00 97.00 82 ASP A N 1
ATOM 667 C CA . ASP A 1 82 ? -1.209 5.718 29.277 1.00 97.00 82 ASP A CA 1
ATOM 668 C C . ASP A 1 82 ? -2.467 6.608 29.202 1.00 97.00 82 ASP A C 1
ATOM 670 O O . ASP A 1 82 ? -2.465 7.698 28.636 1.00 97.00 82 ASP A O 1
ATOM 674 N N . GLY A 1 83 ? -3.574 6.115 29.771 1.00 97.62 83 GLY A N 1
ATOM 675 C CA . GLY A 1 83 ? -4.867 6.797 29.766 1.00 97.62 83 GLY A CA 1
ATOM 676 C C . GLY A 1 83 ? -5.617 6.744 28.434 1.00 97.62 83 GLY A C 1
ATOM 677 O O . GLY A 1 83 ? -6.589 7.477 28.287 1.00 97.62 83 GLY A O 1
ATOM 678 N N . ILE A 1 84 ? -5.208 5.906 27.477 1.00 98.25 84 ILE A N 1
ATOM 679 C CA . ILE A 1 84 ? -5.858 5.732 26.172 1.00 98.25 84 ILE A CA 1
ATOM 680 C C . ILE A 1 84 ? -6.203 4.256 25.934 1.00 98.25 84 ILE A C 1
ATOM 682 O O . ILE A 1 84 ? -5.418 3.362 26.252 1.00 98.25 84 ILE A O 1
ATOM 686 N N . CYS A 1 85 ? -7.375 3.986 25.359 1.00 98.38 85 CYS A N 1
ATOM 687 C CA . CYS A 1 85 ? -7.753 2.634 24.956 1.00 98.38 85 CYS A CA 1
ATOM 688 C C . CYS A 1 85 ? -6.942 2.178 23.744 1.00 98.38 85 CYS A C 1
ATOM 690 O O . CYS A 1 85 ? -6.968 2.829 22.696 1.00 98.38 85 CYS A O 1
ATOM 692 N N . VAL A 1 86 ? -6.254 1.048 23.874 1.00 98.19 86 VAL A N 1
ATOM 693 C CA . VAL A 1 86 ? -5.42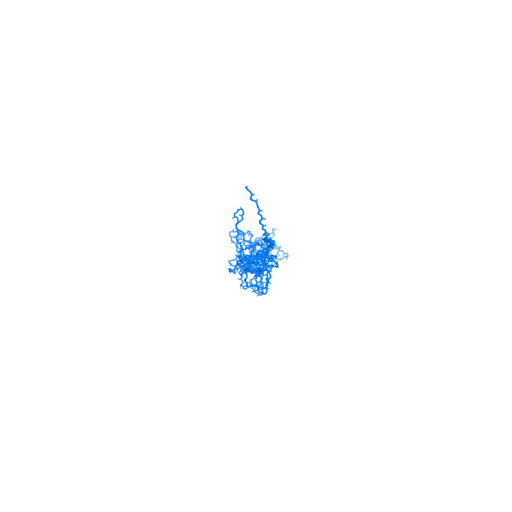2 0.452 22.822 1.00 98.19 86 VAL A CA 1
ATOM 694 C C . VAL A 1 86 ? -5.695 -1.044 22.695 1.00 98.19 86 VAL A C 1
ATOM 696 O O . VAL A 1 86 ? -6.252 -1.661 23.604 1.00 98.19 86 VAL A O 1
ATOM 699 N N . CYS A 1 87 ? -5.284 -1.618 21.568 1.00 98.25 87 CYS A N 1
ATOM 700 C CA . CYS A 1 87 ? -5.306 -3.057 21.346 1.00 98.25 87 CYS A CA 1
ATOM 701 C C . CYS A 1 87 ? -4.118 -3.755 22.008 1.00 98.25 87 CYS A C 1
ATOM 703 O O . CYS A 1 87 ? -3.048 -3.159 22.165 1.00 98.25 87 CYS A O 1
ATOM 705 N N . ALA A 1 88 ? -4.318 -5.025 22.369 1.00 97.38 88 ALA A N 1
ATOM 706 C CA . ALA A 1 88 ? -3.270 -5.967 22.751 1.00 97.38 88 ALA A CA 1
ATOM 707 C C . ALA A 1 88 ? -2.141 -6.037 21.708 1.00 97.38 88 ALA A C 1
ATOM 709 O O . ALA A 1 88 ? -2.302 -5.644 20.556 1.00 97.38 88 ALA A O 1
ATOM 710 N N . LEU A 1 89 ? -0.983 -6.550 22.126 1.00 96.00 89 LEU A N 1
ATOM 711 C CA . LEU A 1 89 ? 0.168 -6.725 21.241 1.00 96.00 89 LEU A CA 1
ATOM 712 C C . LEU A 1 89 ? -0.190 -7.609 20.031 1.00 96.00 89 LEU A C 1
ATOM 714 O O . LEU A 1 89 ? -0.844 -8.638 20.200 1.00 96.00 89 LEU A O 1
ATOM 718 N N . GLY A 1 90 ? 0.286 -7.226 18.842 1.00 96.38 90 GLY A N 1
ATOM 719 C CA . GLY A 1 90 ? 0.010 -7.937 17.588 1.00 96.38 90 GLY A CA 1
ATOM 720 C C . GLY A 1 90 ? -1.411 -7.720 17.065 1.00 96.38 90 GLY A C 1
ATOM 721 O O . GLY A 1 90 ? -1.932 -8.569 16.342 1.00 96.38 90 GLY A O 1
ATOM 722 N N . LYS A 1 91 ? -2.064 -6.635 17.494 1.00 97.88 91 LYS A N 1
ATOM 723 C CA . LYS A 1 91 ? -3.387 -6.227 17.037 1.00 97.88 91 LYS A CA 1
ATOM 724 C C . LYS A 1 91 ? -3.463 -4.717 16.847 1.00 97.88 91 LYS A C 1
ATOM 726 O O . LYS A 1 91 ? -2.835 -3.952 17.584 1.00 97.88 91 LYS A O 1
ATOM 731 N N . HIS A 1 92 ? -4.361 -4.286 15.970 1.00 96.62 92 HIS A N 1
ATOM 732 C CA . HIS A 1 92 ? -4.634 -2.879 15.703 1.00 96.62 92 HIS A CA 1
ATOM 733 C C . HIS A 1 92 ? -6.144 -2.573 15.660 1.00 96.62 92 HIS A C 1
ATOM 735 O O . HIS A 1 92 ? -6.971 -3.479 15.521 1.00 96.62 92 HIS A O 1
ATOM 741 N N . PRO A 1 93 ? -6.543 -1.296 15.816 1.00 96.50 93 PRO A N 1
ATOM 742 C CA . PRO A 1 93 ? -7.945 -0.895 15.736 1.00 96.50 93 PRO A CA 1
ATOM 743 C C . PRO A 1 93 ? -8.517 -1.030 14.324 1.00 96.50 93 PRO A C 1
ATOM 745 O O . PRO A 1 93 ? -7.922 -0.535 13.369 1.00 96.50 93 PRO A O 1
ATOM 748 N N . ASN A 1 94 ? -9.728 -1.570 14.212 1.00 95.06 94 ASN A N 1
ATOM 749 C CA . ASN A 1 94 ? -10.522 -1.471 12.988 1.00 95.06 94 ASN A CA 1
ATOM 750 C C . ASN A 1 94 ? -10.932 -0.014 12.677 1.00 95.06 94 ASN A C 1
ATOM 752 O O . ASN A 1 94 ? -10.831 0.882 13.525 1.00 95.06 94 ASN A O 1
ATOM 756 N N . ALA A 1 95 ? -11.500 0.223 11.489 1.00 93.06 95 ALA A N 1
ATOM 757 C CA . ALA A 1 95 ? -11.958 1.557 11.077 1.00 93.06 95 ALA A CA 1
ATOM 758 C C . ALA A 1 95 ? -12.997 2.173 12.040 1.00 93.06 95 ALA A C 1
ATOM 760 O O . ALA A 1 95 ? -12.988 3.380 12.290 1.00 93.06 95 ALA A O 1
ATOM 761 N N . GLY A 1 96 ? -13.865 1.339 12.627 1.00 94.25 96 GLY A N 1
ATOM 762 C CA . GLY A 1 96 ? -14.870 1.746 13.616 1.00 94.25 96 GLY A CA 1
ATOM 763 C C . GLY A 1 96 ? -14.325 2.012 15.026 1.00 94.25 96 GLY A C 1
ATOM 764 O O . GLY A 1 96 ? -15.077 2.471 15.885 1.00 94.25 96 GLY A O 1
ATOM 765 N N . ARG A 1 97 ? -13.037 1.737 15.281 1.00 95.62 97 ARG A N 1
ATOM 766 C CA . ARG A 1 97 ? -12.363 1.889 16.584 1.00 95.62 97 ARG A CA 1
ATOM 767 C C . ARG A 1 97 ? -13.053 1.168 17.747 1.00 95.62 97 ARG A C 1
ATOM 769 O O . ARG A 1 97 ? -12.959 1.600 18.895 1.00 95.62 97 ARG A O 1
ATOM 776 N N . ASN A 1 98 ? -13.744 0.074 17.466 1.00 93.75 98 ASN A N 1
ATOM 777 C CA . ASN A 1 98 ? -14.503 -0.706 18.445 1.00 93.75 98 ASN A CA 1
ATOM 778 C C . ASN A 1 98 ? -14.099 -2.186 18.486 1.00 93.75 98 ASN A C 1
ATOM 780 O O . ASN A 1 98 ? -14.667 -2.945 19.267 1.00 93.75 98 ASN A O 1
ATOM 784 N N . LEU A 1 99 ? -13.149 -2.594 17.644 1.00 95.19 99 LEU A N 1
ATOM 785 C CA . LEU A 1 99 ? -12.631 -3.952 17.572 1.00 95.19 99 LEU A CA 1
ATOM 786 C C . LEU A 1 99 ? -11.119 -3.924 17.341 1.00 95.19 99 LEU A C 1
ATOM 788 O O . LEU A 1 99 ? -10.616 -3.083 16.594 1.00 95.19 99 LEU A O 1
ATOM 792 N N . CYS A 1 100 ? -10.421 -4.879 17.949 1.00 97.31 100 CYS A N 1
ATOM 793 C CA . CYS A 1 100 ? -9.018 -5.152 17.676 1.00 97.31 100 CYS A CA 1
ATOM 794 C C . CYS A 1 100 ? -8.882 -6.298 16.673 1.00 97.31 100 CYS A C 1
ATOM 796 O O . CYS A 1 100 ? -9.295 -7.427 16.947 1.00 97.31 100 CYS A O 1
ATOM 798 N N . LEU A 1 101 ? -8.294 -5.998 15.520 1.00 97.00 101 LEU A N 1
ATOM 799 C CA . LEU A 1 101 ? -7.983 -6.955 14.464 1.00 97.00 101 LEU A CA 1
ATOM 800 C C . LEU A 1 101 ? -6.545 -7.459 14.624 1.00 97.00 101 LEU A C 1
ATOM 802 O O . LEU A 1 101 ? -5.707 -6.700 15.108 1.00 97.00 101 LEU A O 1
ATOM 806 N N . PRO A 1 102 ? -6.247 -8.719 14.267 1.00 97.44 102 PRO A N 1
ATOM 807 C CA . PRO A 1 102 ? -4.872 -9.207 14.238 1.00 97.44 102 PRO A CA 1
ATOM 808 C C . PRO A 1 102 ? -4.025 -8.409 13.245 1.00 97.44 102 PRO A C 1
ATOM 810 O O . PRO A 1 102 ? -4.501 -8.043 12.173 1.00 97.44 102 PRO A O 1
ATOM 813 N N . ASP A 1 103 ? -2.767 -8.170 13.602 1.00 97.50 103 ASP A N 1
ATOM 814 C CA . ASP A 1 103 ? -1.768 -7.650 12.675 1.00 97.50 103 ASP A CA 1
ATOM 815 C C . ASP A 1 103 ? -1.339 -8.783 11.737 1.00 97.50 103 ASP A C 1
ATOM 817 O O . ASP A 1 103 ? -0.695 -9.735 12.182 1.00 97.50 103 ASP A O 1
ATOM 821 N N . VAL A 1 104 ? -1.707 -8.695 10.458 1.00 98.25 104 VAL A N 1
ATOM 822 C CA . VAL A 1 104 ? -1.343 -9.685 9.435 1.00 98.25 104 VAL A CA 1
ATOM 823 C C . VAL A 1 104 ? -0.415 -9.038 8.411 1.00 98.25 104 VAL A C 1
ATOM 825 O O . VAL A 1 104 ? -0.702 -7.966 7.867 1.00 98.25 104 VAL A O 1
ATOM 828 N N . TYR A 1 105 ? 0.728 -9.672 8.161 1.00 97.38 105 TYR A N 1
ATOM 829 C CA . TYR A 1 105 ? 1.756 -9.159 7.257 1.00 97.38 105 TYR A CA 1
ATOM 830 C C . TYR A 1 105 ? 1.586 -9.696 5.831 1.00 97.38 105 TYR A C 1
ATOM 832 O O . TYR A 1 105 ? 0.878 -10.669 5.578 1.00 97.38 105 TYR A O 1
ATOM 840 N N . LEU A 1 106 ? 2.260 -9.060 4.867 1.00 98.12 106 LEU A N 1
ATOM 841 C CA . LEU A 1 106 ? 2.302 -9.530 3.480 1.00 98.12 106 LEU A CA 1
ATOM 842 C C . LEU A 1 106 ? 2.704 -11.009 3.393 1.00 98.12 106 LEU A C 1
ATOM 844 O O . LEU A 1 106 ? 3.705 -11.426 3.973 1.00 98.12 106 LEU A O 1
ATOM 848 N N . GLY A 1 107 ? 1.949 -11.782 2.616 1.00 96.88 107 GLY A N 1
ATOM 849 C CA . GLY A 1 107 ? 2.173 -13.215 2.440 1.00 96.88 107 GLY A CA 1
ATOM 850 C C . GLY A 1 107 ? 1.558 -14.111 3.519 1.00 96.88 107 GLY A C 1
ATOM 851 O O . GLY A 1 107 ? 1.623 -15.335 3.408 1.00 96.88 107 GLY A O 1
ATOM 852 N N . GLU A 1 108 ? 0.968 -13.537 4.568 1.00 97.94 108 GLU A N 1
ATOM 853 C CA . GLU A 1 108 ? 0.310 -14.292 5.633 1.00 97.94 108 GLU A CA 1
ATOM 854 C C . GLU A 1 108 ? -1.191 -14.454 5.389 1.00 97.94 108 GLU A C 1
ATOM 856 O O . GLU A 1 108 ? -1.800 -13.742 4.587 1.00 97.94 108 GLU A O 1
ATOM 861 N N . LYS A 1 109 ? -1.789 -15.414 6.107 1.00 98.19 109 LYS A N 1
ATOM 862 C CA . LYS A 1 109 ? -3.211 -15.731 5.997 1.00 98.19 109 LYS A CA 1
ATOM 863 C C . LYS A 1 109 ? -4.085 -14.650 6.620 1.00 98.19 109 LYS A C 1
ATOM 865 O O . LYS A 1 109 ? -3.917 -14.329 7.792 1.00 98.19 109 LYS A O 1
ATOM 870 N N . CYS A 1 110 ? -5.051 -14.167 5.849 1.00 98.06 110 CYS A N 1
ATOM 871 C CA . CYS A 1 110 ? -6.003 -13.136 6.251 1.00 98.06 110 CYS A CA 1
ATOM 872 C C . CYS A 1 110 ? -7.440 -13.556 5.941 1.00 98.06 110 CYS A C 1
ATOM 874 O O . CYS A 1 110 ? -7.683 -14.418 5.095 1.00 98.06 110 CYS A O 1
ATOM 876 N N . PHE A 1 111 ? -8.395 -12.906 6.604 1.00 96.56 111 PHE A N 1
ATOM 877 C CA . PHE A 1 111 ? -9.828 -13.065 6.343 1.00 96.56 111 PHE A CA 1
ATOM 878 C C . PHE A 1 111 ? -10.491 -11.781 5.844 1.00 96.56 111 PHE A C 1
ATOM 880 O O . PHE A 1 111 ? -11.576 -11.830 5.258 1.00 96.56 111 PHE A O 1
ATOM 887 N N . ARG A 1 112 ? -9.891 -10.619 6.123 1.00 95.31 112 ARG A N 1
ATOM 888 C CA . ARG A 1 112 ? -10.433 -9.301 5.773 1.00 95.31 112 ARG A CA 1
ATOM 889 C C . ARG A 1 112 ? -9.315 -8.345 5.397 1.00 95.31 112 ARG A C 1
ATOM 891 O O . ARG A 1 112 ? -8.243 -8.385 5.986 1.00 95.31 112 ARG A O 1
ATOM 898 N N . ASP A 1 113 ? -9.617 -7.426 4.485 1.00 96.62 113 ASP A N 1
ATOM 899 C CA . ASP A 1 113 ? -8.705 -6.355 4.060 1.00 96.62 113 ASP A CA 1
ATOM 900 C C . ASP A 1 113 ? -8.089 -5.579 5.222 1.00 96.62 113 ASP A C 1
ATOM 902 O O . ASP A 1 113 ? -6.910 -5.248 5.177 1.00 96.62 113 ASP A O 1
ATOM 906 N N . GLU A 1 114 ? -8.894 -5.279 6.243 1.00 96.12 114 GLU A N 1
ATOM 907 C CA . GLU A 1 114 ? -8.472 -4.469 7.385 1.00 96.12 114 GLU A CA 1
ATOM 908 C C . GLU A 1 114 ? -7.419 -5.169 8.252 1.00 96.12 114 GLU A C 1
ATOM 910 O O . GLU A 1 114 ? -6.721 -4.481 8.970 1.00 96.12 114 GLU A O 1
ATOM 915 N N . GLU A 1 115 ? -7.261 -6.496 8.179 1.00 97.75 115 GLU A N 1
ATOM 916 C CA . GLU A 1 115 ? -6.236 -7.224 8.949 1.00 97.75 115 GLU A CA 1
ATOM 917 C C . GLU A 1 115 ? -4.817 -6.989 8.403 1.00 97.75 115 GLU A C 1
ATOM 919 O O . GLU A 1 115 ? -3.834 -7.102 9.137 1.00 97.75 115 GLU A O 1
ATOM 924 N N . CYS A 1 116 ? -4.704 -6.652 7.115 1.00 98.00 116 CYS A N 1
ATOM 925 C CA . CYS A 1 116 ? -3.424 -6.459 6.450 1.00 98.00 116 CYS A CA 1
ATOM 926 C C . CYS A 1 116 ? -2.832 -5.087 6.803 1.00 98.00 116 CYS A C 1
ATOM 928 O O . CYS A 1 116 ? -3.276 -4.050 6.305 1.00 98.00 116 CYS A O 1
ATOM 930 N N . ILE A 1 117 ? -1.795 -5.076 7.643 1.00 97.12 117 ILE A N 1
ATOM 931 C CA . ILE A 1 117 ? -1.246 -3.829 8.209 1.00 97.12 117 ILE A CA 1
ATOM 932 C C . ILE A 1 117 ? -0.252 -3.111 7.297 1.00 97.12 117 ILE A C 1
ATOM 934 O O . ILE A 1 117 ? 0.081 -1.948 7.534 1.00 97.12 117 ILE A O 1
ATOM 938 N N . THR A 1 118 ? 0.254 -3.784 6.261 1.00 97.62 118 THR A N 1
ATOM 939 C CA . THR A 1 118 ? 1.144 -3.135 5.299 1.00 97.62 118 THR A CA 1
ATOM 940 C C . THR A 1 118 ? 0.355 -2.112 4.486 1.00 97.62 118 THR A C 1
ATOM 942 O O . THR A 1 118 ? -0.702 -2.416 3.931 1.00 97.62 118 THR A O 1
ATOM 945 N N . GLU A 1 119 ? 0.872 -0.890 4.383 1.00 97.00 119 GLU A N 1
ATOM 946 C CA . GLU A 1 119 ? 0.241 0.155 3.578 1.00 97.00 119 GLU A CA 1
ATOM 947 C C . GLU A 1 119 ? 0.025 -0.317 2.132 1.00 97.00 119 GLU A C 1
ATOM 949 O O . GLU A 1 119 ? 0.851 -1.032 1.558 1.00 97.00 119 GLU A O 1
ATOM 954 N N . SER A 1 120 ? -1.120 0.050 1.552 1.00 97.81 120 SER A N 1
ATOM 955 C CA . SER A 1 120 ? -1.533 -0.377 0.210 1.00 97.81 120 SER A CA 1
ATOM 956 C C . SER A 1 120 ? -1.620 -1.898 0.012 1.00 97.81 120 SER A C 1
ATOM 958 O O . SER A 1 120 ? -1.583 -2.371 -1.127 1.00 97.81 120 SER A O 1
ATOM 960 N N . SER A 1 121 ? -1.798 -2.668 1.088 1.00 98.19 121 SER A N 1
ATOM 961 C CA . SER A 1 121 ? -2.140 -4.091 1.026 1.00 98.19 121 SER A CA 1
ATOM 962 C C . SER A 1 121 ? -3.638 -4.346 1.249 1.00 98.19 121 SER A C 1
ATOM 964 O O . SER A 1 121 ? -4.402 -3.449 1.632 1.00 98.19 121 SER A O 1
ATOM 966 N N . HIS A 1 122 ? -4.077 -5.548 0.887 1.00 98.00 122 HIS A N 1
ATOM 967 C CA . HIS A 1 122 ? -5.442 -6.045 1.031 1.00 98.00 122 HIS A CA 1
ATOM 968 C C . HIS A 1 122 ? -5.445 -7.571 1.087 1.00 98.00 122 HIS A C 1
ATOM 970 O O . HIS A 1 122 ? -4.439 -8.201 0.749 1.00 98.00 122 HIS A O 1
ATOM 976 N N . CYS A 1 123 ? -6.572 -8.152 1.487 1.00 98.25 123 CYS A N 1
ATOM 977 C CA . CYS A 1 123 ? -6.709 -9.592 1.576 1.00 98.25 123 CYS A CA 1
ATOM 978 C C . CYS A 1 123 ? -7.265 -10.138 0.258 1.00 98.25 123 CYS A C 1
ATOM 980 O O . CYS A 1 123 ? -8.385 -9.810 -0.131 1.00 98.25 123 CYS A O 1
ATOM 982 N N . SER A 1 124 ? -6.493 -10.978 -0.430 1.00 97.69 124 SER A N 1
ATOM 983 C CA . SER A 1 124 ? -6.930 -11.662 -1.652 1.00 97.69 124 SER A CA 1
ATOM 984 C C . SER A 1 124 ? -6.479 -13.110 -1.611 1.00 97.69 124 SER A C 1
ATOM 986 O O . SER A 1 124 ? -5.340 -13.385 -1.256 1.00 97.69 124 SER A O 1
ATOM 988 N N . ASP A 1 125 ? -7.361 -14.034 -1.990 1.00 96.31 125 ASP A N 1
ATOM 989 C CA . ASP A 1 125 ? -7.076 -15.478 -1.989 1.00 96.31 125 ASP A CA 1
ATOM 990 C C . ASP A 1 125 ? -6.523 -15.985 -0.640 1.00 96.31 125 ASP A C 1
ATOM 992 O O . ASP A 1 125 ? -5.577 -16.774 -0.563 1.00 96.31 125 ASP A O 1
ATOM 996 N N . ASP A 1 126 ? -7.137 -15.500 0.444 1.00 97.31 126 ASP A N 1
ATOM 997 C CA . ASP A 1 126 ? -6.748 -15.740 1.834 1.00 97.31 126 ASP A CA 1
ATOM 998 C C . ASP A 1 126 ? -5.314 -15.293 2.167 1.00 97.31 126 ASP A C 1
ATOM 1000 O O . ASP A 1 126 ? -4.727 -15.824 3.104 1.00 97.31 126 ASP A O 1
ATOM 1004 N N . GLU A 1 127 ? -4.709 -14.370 1.417 1.00 98.12 127 GLU A N 1
ATOM 1005 C CA . GLU A 1 127 ? -3.344 -13.886 1.648 1.00 98.12 127 GLU A CA 1
ATOM 1006 C C . GLU A 1 127 ? -3.247 -12.356 1.535 1.00 98.12 127 GLU A C 1
ATOM 1008 O O . GLU A 1 127 ? -3.825 -11.732 0.638 1.00 98.12 127 GLU A O 1
ATOM 1013 N N . CYS A 1 128 ? -2.501 -11.722 2.443 1.00 98.44 128 CYS A N 1
ATOM 1014 C CA . CYS A 1 128 ? -2.251 -10.286 2.341 1.00 98.44 128 CYS A CA 1
ATOM 1015 C C . CYS A 1 128 ? -1.314 -9.990 1.164 1.00 98.44 128 CYS A C 1
ATOM 1017 O O . CYS A 1 128 ? -0.151 -10.402 1.153 1.00 98.44 128 CYS A O 1
ATOM 1019 N N . CYS A 1 129 ? -1.794 -9.217 0.190 1.00 98.00 129 CYS A N 1
ATOM 1020 C CA . CYS A 1 129 ? -1.049 -8.842 -1.009 1.00 98.00 129 CYS A CA 1
ATOM 1021 C C . CYS A 1 129 ? -1.275 -7.372 -1.397 1.00 98.00 129 CYS A C 1
ATOM 1023 O O . CYS A 1 129 ? -2.190 -6.697 -0.918 1.00 98.00 129 CYS A O 1
ATOM 1025 N N . CYS A 1 130 ? -0.420 -6.844 -2.273 1.00 98.38 130 CYS A N 1
ATOM 1026 C CA . CYS A 1 130 ? -0.508 -5.454 -2.713 1.00 98.38 130 CYS A CA 1
ATOM 1027 C C . CYS A 1 130 ? -1.784 -5.177 -3.522 1.00 98.38 130 CYS A C 1
ATOM 1029 O O . CYS A 1 130 ? -2.209 -5.990 -4.341 1.00 98.38 130 CYS A O 1
ATOM 1031 N N . ARG A 1 131 ? -2.389 -4.003 -3.311 1.00 98.00 131 ARG A N 1
ATOM 1032 C CA . ARG A 1 131 ? -3.573 -3.543 -4.052 1.00 98.00 131 ARG A CA 1
ATOM 1033 C C . ARG A 1 131 ? -3.265 -3.317 -5.535 1.00 98.00 131 ARG A C 1
ATOM 1035 O O . ARG A 1 131 ? -2.121 -3.093 -5.930 1.00 98.00 131 ARG A O 1
ATOM 1042 N N . VAL A 1 132 ? -4.321 -3.294 -6.353 1.00 92.31 132 VAL A N 1
ATOM 1043 C CA . VAL A 1 132 ? -4.273 -3.060 -7.809 1.00 92.31 132 VAL A CA 1
ATOM 1044 C C . VAL A 1 132 ? -3.734 -1.654 -8.107 1.00 92.31 132 VAL A C 1
ATOM 1046 O O . VAL A 1 132 ? -4.489 -0.689 -8.121 1.00 92.31 132 VAL A O 1
ATOM 1049 N N . SER A 1 133 ? -2.414 -1.538 -8.257 1.00 96.19 133 SER A N 1
ATOM 1050 C CA . SER A 1 133 ? -1.595 -0.348 -8.601 1.00 96.19 133 SER A CA 1
ATOM 1051 C C . SER A 1 133 ? -0.248 -0.366 -7.874 1.00 96.19 133 SER A C 1
ATOM 1053 O O . SER A 1 133 ? 0.594 0.490 -8.133 1.00 96.19 133 SER A O 1
ATOM 1055 N N . HIS A 1 134 ? -0.033 -1.337 -6.989 1.00 98.19 134 HIS A N 1
ATOM 1056 C CA . HIS A 1 134 ? 1.197 -1.504 -6.240 1.00 98.19 134 HIS A CA 1
ATOM 1057 C C . HIS A 1 134 ? 1.834 -2.857 -6.547 1.00 98.19 134 HIS A C 1
ATOM 1059 O O . HIS A 1 134 ? 1.167 -3.809 -6.952 1.00 98.19 134 HIS A O 1
ATOM 1065 N N . ILE A 1 135 ? 3.139 -2.933 -6.337 1.00 96.94 135 ILE A N 1
ATOM 1066 C CA . ILE A 1 135 ? 3.936 -4.146 -6.455 1.00 96.94 135 ILE A CA 1
ATOM 1067 C C . ILE A 1 135 ? 4.734 -4.363 -5.182 1.00 96.94 135 ILE A C 1
ATOM 1069 O O . ILE A 1 135 ? 5.059 -3.427 -4.456 1.00 96.94 135 ILE A O 1
ATOM 1073 N N . LEU A 1 136 ? 5.069 -5.619 -4.932 1.00 97.19 136 LEU A N 1
ATOM 1074 C CA . LEU A 1 136 ? 5.913 -5.997 -3.817 1.00 97.19 136 LEU A CA 1
ATOM 1075 C C . LEU A 1 136 ? 7.347 -5.501 -4.053 1.00 97.19 136 LEU A C 1
ATOM 1077 O O . LEU A 1 136 ? 7.908 -5.733 -5.126 1.00 97.19 136 LEU A O 1
ATOM 1081 N N . ASN A 1 137 ? 7.931 -4.839 -3.057 1.00 97.00 137 ASN A N 1
ATOM 1082 C CA . ASN A 1 137 ? 9.333 -4.432 -3.097 1.00 97.00 137 ASN A CA 1
ATOM 1083 C C . ASN A 1 137 ? 10.286 -5.640 -3.038 1.00 97.00 137 ASN A C 1
ATOM 1085 O O . ASN A 1 137 ? 9.885 -6.770 -2.735 1.00 97.00 137 ASN A O 1
ATOM 1089 N N . GLN A 1 138 ? 11.575 -5.408 -3.276 1.00 96.06 138 GLN A N 1
ATOM 1090 C CA . GLN A 1 138 ? 12.590 -6.461 -3.282 1.00 96.06 138 GLN A CA 1
ATOM 1091 C C . GLN A 1 138 ? 12.693 -7.189 -1.932 1.00 96.06 138 GLN A C 1
ATOM 1093 O O . GLN A 1 138 ? 12.903 -8.403 -1.899 1.00 96.06 138 GLN A O 1
ATOM 1098 N N . ALA A 1 139 ? 12.514 -6.472 -0.818 1.00 96.31 139 ALA A N 1
ATOM 1099 C CA . ALA A 1 139 ? 12.537 -7.048 0.529 1.00 96.31 139 ALA A CA 1
ATOM 1100 C C . ALA A 1 139 ? 11.246 -7.799 0.913 1.00 96.31 139 ALA A C 1
ATOM 1102 O O . ALA A 1 139 ? 11.201 -8.430 1.967 1.00 96.31 139 ALA A O 1
ATOM 1103 N N . ARG A 1 140 ? 10.214 -7.763 0.061 1.00 95.12 140 ARG A N 1
ATOM 1104 C CA . ARG A 1 140 ? 8.909 -8.410 0.259 1.00 95.12 140 ARG A CA 1
ATOM 1105 C C . ARG A 1 140 ? 8.160 -7.983 1.523 1.00 95.12 140 ARG A C 1
ATOM 1107 O O . ARG A 1 140 ? 7.397 -8.763 2.080 1.00 95.12 140 ARG A O 1
ATOM 1114 N N . ASN A 1 141 ? 8.356 -6.745 1.960 1.00 95.31 141 ASN A N 1
ATOM 1115 C CA . ASN A 1 141 ? 7.746 -6.199 3.173 1.00 95.31 141 ASN A CA 1
ATOM 1116 C C . ASN A 1 141 ? 6.966 -4.895 2.941 1.00 95.31 141 ASN A C 1
ATOM 1118 O O . ASN A 1 141 ? 6.356 -4.383 3.879 1.00 95.31 141 ASN A O 1
ATOM 1122 N N . GLN A 1 142 ? 6.970 -4.360 1.717 1.00 97.56 142 GLN A N 1
ATOM 1123 C CA . GLN A 1 142 ? 6.260 -3.135 1.355 1.00 97.56 142 GLN A CA 1
ATOM 1124 C C . GLN A 1 142 ? 5.619 -3.252 -0.027 1.00 97.56 142 GLN A C 1
ATOM 1126 O O . GLN A 1 142 ? 6.118 -3.951 -0.911 1.00 97.56 142 GLN A O 1
ATOM 1131 N N . CYS A 1 143 ? 4.531 -2.512 -0.210 1.00 98.38 143 CYS A N 1
ATOM 1132 C CA . CYS A 1 143 ? 3.872 -2.334 -1.493 1.00 98.38 143 CYS A CA 1
ATOM 1133 C C . CYS A 1 143 ? 4.253 -0.971 -2.070 1.00 98.38 143 CYS A C 1
ATOM 1135 O O . CYS A 1 143 ? 3.817 0.060 -1.567 1.00 98.38 143 CYS A O 1
ATOM 1137 N N . LEU A 1 144 ? 5.059 -0.966 -3.128 1.00 97.81 144 LEU A N 1
ATOM 1138 C CA . LEU A 1 144 ? 5.482 0.247 -3.823 1.00 97.81 144 LEU A CA 1
ATOM 1139 C C . LEU A 1 144 ? 4.530 0.554 -4.984 1.00 97.81 144 LEU A C 1
ATOM 1141 O O . LEU A 1 144 ? 4.109 -0.374 -5.681 1.00 97.81 144 LEU A O 1
ATOM 1145 N N . PRO A 1 145 ? 4.194 1.828 -5.242 1.00 97.88 145 PRO A N 1
ATOM 1146 C CA . PRO A 1 145 ? 3.353 2.190 -6.375 1.00 97.88 145 PRO A CA 1
ATOM 1147 C C . PRO A 1 145 ? 4.047 1.826 -7.691 1.00 97.88 145 PRO A C 1
ATOM 1149 O O . PRO A 1 145 ? 5.240 2.071 -7.874 1.00 97.88 145 PRO A O 1
ATOM 1152 N N . ILE A 1 146 ? 3.302 1.249 -8.628 1.00 97.88 146 ILE A N 1
ATOM 1153 C CA . ILE A 1 146 ? 3.801 0.951 -9.973 1.00 97.88 146 ILE A CA 1
ATOM 1154 C C . ILE A 1 146 ? 4.153 2.262 -10.683 1.00 97.88 146 ILE A C 1
ATOM 1156 O O . ILE A 1 146 ? 3.321 3.166 -10.766 1.00 97.88 146 ILE A O 1
ATOM 1160 N N . ALA A 1 147 ? 5.344 2.324 -11.276 1.00 97.06 147 ALA A N 1
ATOM 1161 C CA . ALA A 1 147 ? 5.709 3.389 -12.199 1.00 97.06 147 ALA A CA 1
ATOM 1162 C C . ALA A 1 147 ? 5.226 3.014 -13.609 1.00 97.06 147 ALA A C 1
ATOM 1164 O O . ALA A 1 147 ? 5.587 1.974 -14.163 1.00 97.06 147 ALA A O 1
ATOM 1165 N N . GLY A 1 148 ? 4.336 3.826 -14.178 1.00 90.81 148 GLY A N 1
ATOM 1166 C CA . GLY A 1 148 ? 3.604 3.482 -15.396 1.00 90.81 148 GLY A CA 1
ATOM 1167 C C . GLY A 1 148 ? 4.380 3.743 -16.686 1.00 90.81 148 GLY A C 1
ATOM 1168 O O . GLY A 1 148 ? 4.057 3.154 -17.718 1.00 90.81 148 GLY A O 1
ATOM 1169 N N . LYS A 1 149 ? 5.377 4.630 -16.644 1.00 96.00 149 LYS A N 1
ATOM 1170 C CA . LYS A 1 149 ? 6.162 5.071 -17.804 1.00 96.00 149 LYS A CA 1
ATOM 1171 C C . LYS A 1 149 ? 7.557 5.547 -17.392 1.00 96.00 149 LYS A C 1
ATOM 1173 O O . LYS A 1 149 ? 7.863 5.708 -16.212 1.00 96.00 149 LYS A O 1
ATOM 1178 N N . LEU A 1 150 ? 8.404 5.815 -18.386 1.00 97.56 150 LEU A N 1
ATOM 1179 C CA . LEU A 1 150 ? 9.670 6.504 -18.150 1.00 97.56 150 LEU A CA 1
ATOM 1180 C C . LEU A 1 150 ? 9.436 7.871 -17.498 1.00 97.56 150 LEU A C 1
ATOM 1182 O O . LEU A 1 150 ? 8.428 8.536 -17.742 1.00 97.56 150 LEU A O 1
ATOM 1186 N N . TYR A 1 151 ? 10.401 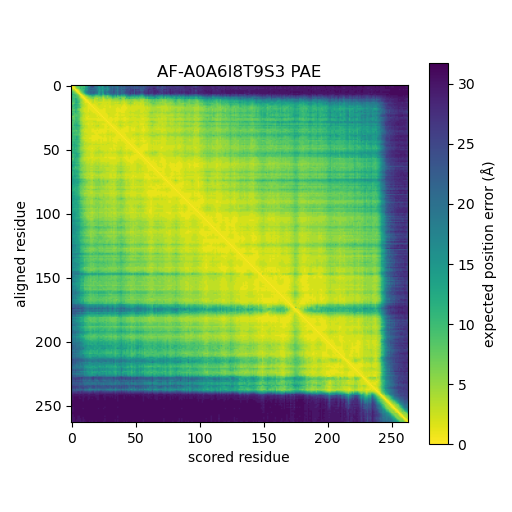8.271 -16.675 1.00 96.62 151 TYR A N 1
ATOM 1187 C CA . TYR A 1 151 ? 10.438 9.492 -15.870 1.00 96.62 151 TYR A CA 1
ATOM 1188 C C . TYR A 1 151 ? 9.474 9.565 -14.682 1.00 96.62 151 TYR A C 1
ATOM 1190 O O . TYR A 1 151 ? 9.586 10.516 -13.901 1.00 96.62 151 TYR A O 1
ATOM 1198 N N . ASP A 1 152 ? 8.586 8.582 -14.508 1.00 97.38 152 ASP A N 1
ATOM 1199 C CA . ASP A 1 152 ? 7.808 8.436 -13.278 1.00 97.38 152 ASP A CA 1
ATOM 1200 C C . ASP A 1 152 ? 8.739 8.226 -12.076 1.00 97.38 152 ASP A C 1
ATOM 1202 O O . ASP A 1 152 ? 9.859 7.720 -12.212 1.00 97.38 152 ASP A O 1
ATOM 1206 N N . LEU A 1 153 ? 8.272 8.644 -10.899 1.00 97.12 153 LEU A N 1
ATOM 1207 C CA . LEU A 1 153 ? 9.011 8.483 -9.652 1.00 97.12 153 LEU A CA 1
ATOM 1208 C C . LEU A 1 153 ? 9.129 7.007 -9.279 1.00 97.12 153 LEU A C 1
ATOM 1210 O O . LEU A 1 153 ? 8.197 6.227 -9.471 1.00 97.12 153 LEU A O 1
ATOM 1214 N N . CYS A 1 154 ? 10.276 6.648 -8.719 1.00 97.88 154 CYS A N 1
ATOM 1215 C CA . CYS A 1 154 ? 10.559 5.296 -8.270 1.00 97.88 154 CYS A CA 1
ATOM 1216 C C . CYS A 1 154 ? 11.547 5.303 -7.102 1.00 97.88 154 CYS A C 1
ATOM 1218 O O . CYS A 1 154 ? 12.277 6.271 -6.877 1.00 97.88 154 CYS A O 1
ATOM 1220 N N . GLU A 1 155 ? 11.581 4.179 -6.407 1.00 97.31 155 GLU A N 1
ATOM 1221 C CA . GLU A 1 155 ? 12.519 3.825 -5.346 1.00 97.31 155 GLU A CA 1
ATOM 1222 C C . GLU A 1 155 ? 13.334 2.589 -5.755 1.00 97.31 155 GLU A C 1
ATOM 1224 O O . GLU A 1 155 ? 14.540 2.538 -5.521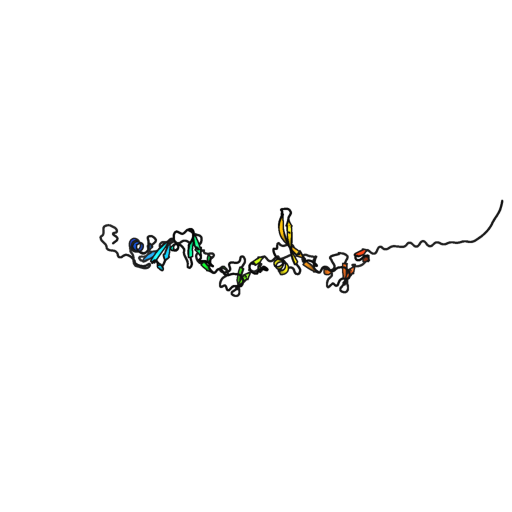 1.00 97.31 155 GLU A O 1
ATOM 1229 N N . GLU A 1 156 ? 12.697 1.634 -6.442 1.00 97.56 156 GLU A N 1
ATOM 1230 C CA . GLU A 1 156 ? 13.301 0.380 -6.895 1.00 97.56 156 GLU A CA 1
ATOM 1231 C C . GLU A 1 156 ? 13.053 0.114 -8.389 1.00 97.56 156 GLU A C 1
ATOM 1233 O O . GLU A 1 156 ? 12.046 0.529 -8.969 1.00 97.56 156 GLU A O 1
ATOM 1238 N N . ASP A 1 157 ? 13.952 -0.655 -9.013 1.00 97.44 157 ASP A N 1
ATOM 1239 C CA . ASP A 1 157 ? 13.860 -1.042 -10.429 1.00 97.44 157 ASP A CA 1
ATOM 1240 C C . ASP A 1 157 ? 12.557 -1.784 -10.757 1.00 97.44 157 ASP A C 1
ATOM 1242 O O . ASP A 1 157 ? 11.994 -1.604 -11.840 1.00 97.44 157 ASP A O 1
ATOM 1246 N N . LEU A 1 158 ? 12.045 -2.582 -9.811 1.00 96.94 158 LEU A N 1
ATOM 1247 C CA . LEU A 1 158 ? 10.827 -3.377 -9.979 1.00 96.94 158 LEU A CA 1
ATOM 1248 C C . LEU A 1 158 ? 9.613 -2.512 -10.360 1.00 96.94 158 LEU A C 1
ATOM 1250 O O . LEU A 1 158 ? 8.782 -2.960 -11.152 1.00 96.94 158 LEU A O 1
ATOM 1254 N N . GLN A 1 159 ? 9.530 -1.270 -9.862 1.00 97.75 159 GLN A N 1
ATOM 1255 C CA . GLN A 1 159 ? 8.426 -0.349 -10.173 1.00 97.75 159 GLN A CA 1
ATOM 1256 C C . GLN A 1 159 ? 8.397 0.003 -11.654 1.00 97.75 159 GLN A C 1
ATOM 1258 O O . GLN A 1 159 ? 7.329 -0.005 -12.264 1.00 97.75 159 GLN A O 1
ATOM 1263 N N . CYS A 1 160 ? 9.571 0.273 -12.225 1.00 97.81 160 CYS A N 1
ATOM 1264 C CA . CYS A 1 160 ? 9.734 0.642 -13.624 1.00 97.81 160 CYS A CA 1
ATOM 1265 C C . CYS A 1 160 ? 9.550 -0.577 -14.542 1.00 97.81 160 CYS A C 1
ATOM 1267 O O . CYS A 1 160 ? 8.832 -0.517 -15.546 1.00 97.81 160 CYS A O 1
ATOM 1269 N N . LEU A 1 161 ? 10.144 -1.714 -14.157 1.00 96.69 161 LEU A N 1
ATOM 1270 C CA . LEU A 1 161 ? 10.108 -2.964 -14.920 1.00 96.69 161 LEU A CA 1
ATOM 1271 C C . LEU A 1 161 ? 8.692 -3.517 -15.108 1.00 96.69 161 LEU A C 1
ATOM 1273 O O . LEU A 1 161 ? 8.444 -4.234 -16.076 1.00 96.69 161 LEU A O 1
ATOM 1277 N N . HIS A 1 162 ? 7.758 -3.177 -14.216 1.00 95.25 162 HIS A N 1
ATOM 1278 C CA . HIS A 1 162 ? 6.393 -3.689 -14.273 1.00 95.25 162 HIS A CA 1
ATOM 1279 C C . HIS A 1 162 ? 5.640 -3.290 -15.558 1.00 95.25 162 HIS A C 1
ATOM 1281 O O . HIS A 1 162 ? 4.863 -4.090 -16.079 1.00 95.25 162 HIS A O 1
ATOM 1287 N N . ARG A 1 163 ? 5.845 -2.070 -16.081 1.00 95.12 163 ARG A N 1
ATOM 1288 C CA . ARG A 1 163 ? 5.194 -1.594 -17.324 1.00 95.12 163 ARG A CA 1
ATOM 1289 C C . ARG A 1 163 ? 6.159 -1.262 -18.450 1.00 95.12 163 ARG A C 1
ATOM 1291 O O . ARG A 1 163 ? 5.746 -1.308 -19.608 1.00 95.12 163 ARG A O 1
ATOM 1298 N N . VAL A 1 164 ? 7.413 -0.944 -18.137 1.00 96.50 164 VAL A N 1
ATOM 1299 C CA . VAL A 1 164 ? 8.429 -0.587 -19.129 1.00 96.50 164 VAL A CA 1
ATOM 1300 C C . VAL A 1 164 ? 9.562 -1.611 -19.063 1.00 96.50 164 VAL A C 1
ATOM 1302 O O . VAL A 1 164 ? 10.437 -1.504 -18.201 1.00 96.50 164 VAL A O 1
ATOM 1305 N N . PRO A 1 165 ? 9.581 -2.615 -19.956 1.00 96.31 165 PRO A N 1
ATOM 1306 C CA . PRO A 1 165 ? 10.689 -3.558 -20.037 1.00 96.31 165 PRO A CA 1
ATOM 1307 C C . PRO A 1 165 ? 12.030 -2.840 -20.205 1.00 96.31 165 PRO A C 1
ATOM 1309 O O . PRO A 1 165 ? 12.108 -1.798 -20.857 1.00 96.31 165 PRO A O 1
ATOM 1312 N N . TYR A 1 166 ? 13.082 -3.411 -19.617 1.00 97.19 166 TYR A N 1
ATOM 1313 C CA . TYR A 1 166 ? 14.450 -2.877 -19.672 1.00 97.19 166 TYR A CA 1
ATOM 1314 C C . TYR A 1 166 ? 14.624 -1.470 -19.086 1.00 97.19 166 TYR A C 1
ATOM 1316 O O . TYR A 1 166 ? 15.596 -0.777 -19.390 1.00 97.19 166 TYR A O 1
ATOM 1324 N N . SER A 1 167 ? 13.695 -1.035 -18.240 1.00 98.06 167 SER A N 1
ATOM 1325 C CA . SER A 1 167 ? 13.857 0.172 -17.443 1.00 98.06 167 SER A CA 1
ATOM 1326 C C . SER A 1 167 ? 14.479 -0.138 -16.080 1.00 98.06 167 SER A C 1
ATOM 1328 O O . SER A 1 167 ? 14.548 -1.287 -15.645 1.00 98.06 167 SER A O 1
ATOM 1330 N N . ARG A 1 168 ? 14.962 0.905 -15.415 1.00 97.94 168 ARG A N 1
ATOM 1331 C CA . ARG A 1 168 ? 15.498 0.878 -14.056 1.00 97.94 168 ARG A CA 1
ATOM 1332 C C . ARG A 1 168 ? 15.138 2.161 -13.327 1.00 97.94 168 ARG A C 1
ATOM 1334 O O . ARG A 1 168 ? 14.897 3.193 -13.964 1.00 97.94 168 ARG A O 1
ATOM 1341 N N . CYS A 1 169 ? 15.211 2.131 -12.009 1.00 98.12 169 CYS A N 1
ATOM 1342 C CA . CYS A 1 169 ? 15.144 3.321 -11.196 1.00 98.12 169 CYS A CA 1
ATOM 1343 C C . CYS A 1 169 ? 16.517 3.992 -11.116 1.00 98.12 169 CYS A C 1
ATOM 1345 O O . CYS A 1 169 ? 17.488 3.440 -10.599 1.00 98.12 169 CYS A O 1
ATOM 1347 N N . HIS A 1 170 ? 16.621 5.210 -11.643 1.00 97.56 170 HIS A N 1
ATOM 1348 C CA . HIS A 1 170 ? 17.840 6.001 -11.545 1.00 97.56 170 HIS A CA 1
ATOM 1349 C C . HIS A 1 170 ? 17.684 7.082 -10.480 1.00 97.56 170 HIS A C 1
ATOM 1351 O O . HIS A 1 170 ? 16.894 8.012 -10.645 1.00 97.56 170 HIS A O 1
ATOM 1357 N N . ILE A 1 171 ? 18.456 6.963 -9.398 1.00 96.38 171 ILE A N 1
ATOM 1358 C CA . ILE A 1 171 ? 18.488 7.947 -8.315 1.00 96.38 171 ILE A CA 1
ATOM 1359 C C . ILE A 1 171 ? 19.434 9.090 -8.692 1.00 96.38 171 ILE A C 1
ATOM 1361 O O . ILE A 1 171 ? 20.652 8.913 -8.728 1.00 96.38 171 I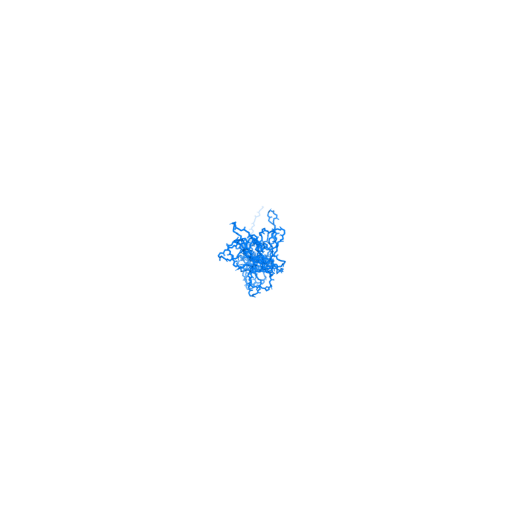LE A O 1
ATOM 1365 N N . GLY A 1 172 ? 18.865 10.266 -8.954 1.00 92.62 172 GLY A N 1
ATOM 1366 C CA . GLY A 1 172 ? 19.603 11.501 -9.214 1.00 92.62 172 GLY A CA 1
ATOM 1367 C C . GLY A 1 172 ? 19.545 12.473 -8.035 1.00 92.62 172 GLY A C 1
ATOM 1368 O O . GLY A 1 172 ? 18.683 12.358 -7.163 1.00 92.62 172 GLY A O 1
ATOM 1369 N N . VAL A 1 173 ? 20.451 13.455 -8.022 1.00 91.12 173 VAL A N 1
ATOM 1370 C CA . VAL A 1 173 ? 20.426 14.581 -7.072 1.00 91.12 173 VAL A CA 1
ATOM 1371 C C . VAL A 1 173 ? 19.789 15.787 -7.758 1.00 91.12 173 VAL A C 1
ATOM 1373 O O . VAL A 1 173 ? 20.245 16.210 -8.820 1.00 91.12 173 VAL A O 1
ATOM 1376 N N . GLN A 1 174 ? 18.723 16.324 -7.174 1.00 86.56 174 GLN A N 1
ATOM 1377 C CA . GLN A 1 174 ? 18.071 17.542 -7.648 1.00 86.56 174 GLN A CA 1
ATOM 1378 C C . GLN A 1 174 ? 18.816 18.803 -7.180 1.00 86.56 174 GLN A C 1
ATOM 1380 O O . GLN A 1 174 ? 19.670 18.758 -6.299 1.00 86.56 174 GLN A O 1
ATOM 1385 N N . MET A 1 175 ? 18.478 19.958 -7.765 1.00 84.25 175 MET A N 1
ATOM 1386 C CA . MET A 1 175 ? 19.133 21.249 -7.479 1.00 84.25 175 MET A CA 1
ATOM 1387 C C . MET A 1 175 ? 19.021 21.690 -6.012 1.00 84.25 175 MET A C 1
ATOM 1389 O O . MET A 1 175 ? 19.857 22.447 -5.530 1.00 84.25 175 MET A O 1
ATOM 1393 N N . ASN A 1 176 ? 17.995 21.223 -5.302 1.00 89.00 176 ASN A N 1
ATOM 1394 C CA . ASN A 1 176 ? 17.784 21.477 -3.877 1.00 89.00 176 ASN A CA 1
ATOM 1395 C C . ASN A 1 176 ? 18.538 20.488 -2.960 1.00 89.00 176 ASN A C 1
ATOM 1397 O O . ASN A 1 176 ? 18.442 20.609 -1.743 1.00 89.00 176 ASN A O 1
ATOM 1401 N N . GLY A 1 177 ? 19.288 19.536 -3.526 1.00 89.31 177 GLY A N 1
ATOM 1402 C CA . GLY A 1 177 ? 20.020 18.501 -2.793 1.00 89.31 177 GLY A CA 1
ATOM 1403 C C . GLY A 1 177 ? 19.236 17.207 -2.553 1.00 89.31 177 GLY A C 1
ATOM 1404 O O . GLY A 1 177 ? 19.824 16.238 -2.068 1.00 89.31 177 GLY A O 1
ATOM 1405 N N . ASP A 1 178 ? 17.954 17.150 -2.924 1.00 92.38 178 ASP A N 1
ATOM 1406 C CA . ASP A 1 178 ? 17.127 15.961 -2.715 1.00 92.38 178 ASP A CA 1
ATOM 1407 C C . ASP A 1 178 ? 17.530 14.823 -3.653 1.00 92.38 178 ASP A C 1
ATOM 1409 O O . ASP A 1 178 ? 17.829 15.024 -4.834 1.00 92.38 178 ASP A O 1
ATOM 1413 N N . ARG A 1 179 ? 17.496 13.595 -3.131 1.00 93.81 179 ARG A N 1
ATOM 1414 C CA . ARG A 1 179 ? 17.680 12.380 -3.928 1.00 93.81 179 ARG A CA 1
ATOM 1415 C C . ARG A 1 179 ? 16.327 11.902 -4.416 1.00 9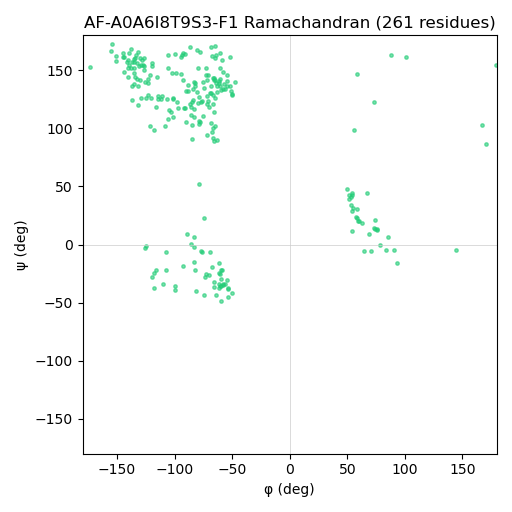3.81 179 ARG A C 1
ATOM 1417 O O . ARG A 1 179 ? 15.477 11.549 -3.607 1.00 93.81 179 ARG A O 1
ATOM 1424 N N . VAL A 1 180 ? 16.141 11.876 -5.730 1.00 95.38 180 VAL A N 1
ATOM 1425 C CA . VAL A 1 180 ? 14.876 11.468 -6.344 1.00 95.38 180 VAL A CA 1
ATOM 1426 C C . VAL A 1 180 ? 15.145 10.422 -7.412 1.00 95.38 180 VAL A C 1
ATOM 1428 O O . VAL A 1 180 ? 15.955 10.641 -8.316 1.00 95.38 180 VAL A O 1
ATOM 1431 N N . GLY A 1 181 ? 14.459 9.287 -7.298 1.00 97.00 181 GLY A N 1
ATOM 1432 C CA . GLY A 1 181 ? 14.467 8.241 -8.305 1.00 97.00 181 GLY A CA 1
ATOM 1433 C C . GLY A 1 181 ? 13.494 8.535 -9.433 1.00 97.00 181 GLY A C 1
ATOM 1434 O O . GLY A 1 181 ? 12.363 8.963 -9.195 1.00 97.00 181 GLY A O 1
ATOM 1435 N N . LYS A 1 182 ? 13.941 8.316 -10.669 1.00 97.62 182 LYS A N 1
ATOM 1436 C CA . LYS A 1 182 ? 13.083 8.336 -11.855 1.00 97.62 182 LYS A CA 1
ATOM 1437 C C . LYS A 1 182 ? 13.343 7.123 -12.730 1.00 97.62 182 LYS A C 1
ATOM 1439 O O . LYS A 1 182 ? 14.496 6.718 -12.904 1.00 97.62 182 LYS A O 1
ATOM 1444 N N . CYS A 1 183 ? 12.286 6.577 -13.320 1.00 98.38 183 CYS A N 1
ATOM 1445 C CA . CYS A 1 183 ? 12.421 5.486 -14.271 1.00 98.38 183 CYS A CA 1
ATOM 1446 C C . CYS A 1 183 ? 13.166 5.953 -15.523 1.00 98.38 183 CYS A C 1
ATOM 1448 O O . CYS A 1 183 ? 12.789 6.930 -16.164 1.00 98.38 183 CYS A O 1
ATOM 1450 N N . THR A 1 184 ? 14.225 5.242 -15.880 1.00 97.88 184 THR A N 1
ATOM 1451 C CA . THR A 1 184 ? 15.045 5.487 -17.076 1.00 97.88 184 THR A CA 1
ATOM 1452 C C . THR A 1 184 ? 15.367 4.153 -17.733 1.00 97.88 184 THR A C 1
ATOM 1454 O O . THR A 1 184 ? 15.152 3.102 -17.128 1.00 97.88 184 THR A O 1
ATOM 1457 N N . CYS A 1 185 ? 15.892 4.156 -18.956 1.00 98.19 185 CYS A N 1
ATOM 1458 C CA . CYS A 1 185 ? 16.384 2.913 -19.538 1.00 98.19 185 CYS A CA 1
ATOM 1459 C C . CYS A 1 185 ? 17.586 2.371 -18.754 1.00 98.19 185 CYS A C 1
ATOM 1461 O O . CYS A 1 185 ? 18.433 3.119 -18.251 1.00 98.19 185 CYS A O 1
ATOM 1463 N N . ALA A 1 186 ? 17.628 1.048 -18.610 1.00 97.94 186 ALA A N 1
ATOM 1464 C CA . ALA A 1 186 ? 18.743 0.359 -17.991 1.00 97.94 186 ALA A CA 1
ATOM 1465 C C . ALA A 1 186 ? 20.026 0.538 -18.816 1.00 97.94 186 ALA A C 1
ATOM 1467 O O . ALA A 1 186 ? 20.002 0.914 -19.988 1.00 97.94 186 ALA A O 1
ATOM 1468 N N . ASN A 1 187 ? 21.174 0.259 -18.199 1.00 96.12 187 ASN A N 1
ATOM 1469 C CA . ASN A 1 187 ? 22.453 0.313 -18.905 1.00 96.12 187 ASN A CA 1
ATOM 1470 C C . ASN A 1 187 ? 22.432 -0.639 -20.115 1.00 96.12 187 ASN A C 1
ATOM 1472 O O . ASN A 1 187 ? 22.032 -1.793 -19.980 1.00 96.12 187 ASN A O 1
ATOM 1476 N N . GLY A 1 188 ? 22.887 -0.162 -21.277 1.00 96.12 188 GLY A N 1
ATOM 1477 C CA . GLY A 1 188 ? 22.834 -0.924 -22.531 1.00 96.12 188 GLY A CA 1
ATOM 1478 C C . GLY A 1 188 ? 21.508 -0.807 -23.289 1.00 96.12 188 GLY A C 1
ATOM 1479 O O . GLY A 1 188 ? 21.337 -1.485 -24.298 1.00 96.12 188 GLY A O 1
ATOM 1480 N N . PHE A 1 189 ? 20.597 0.057 -22.838 1.00 97.88 189 PHE A N 1
ATOM 1481 C CA . PHE A 1 189 ? 19.348 0.380 -23.519 1.00 97.88 189 PHE A CA 1
ATOM 1482 C C . PHE A 1 189 ? 19.220 1.895 -23.693 1.00 97.88 189 PHE A C 1
ATOM 1484 O O . PHE A 1 189 ? 19.720 2.665 -22.870 1.00 97.88 189 PHE A O 1
ATOM 1491 N N . HIS A 1 190 ? 18.541 2.328 -24.750 1.00 96.44 190 HIS A N 1
ATOM 1492 C CA . HIS A 1 190 ? 18.245 3.734 -25.012 1.00 96.44 190 HIS A CA 1
ATOM 1493 C C . HIS A 1 190 ? 16.750 3.943 -25.230 1.00 96.44 190 HIS A C 1
ATOM 1495 O O . HIS A 1 190 ? 16.002 3.000 -25.493 1.00 96.44 190 HIS A O 1
ATOM 1501 N N . GLU A 1 191 ? 16.316 5.189 -25.066 1.00 96.69 191 GLU A N 1
ATOM 1502 C CA . GLU A 1 191 ? 14.910 5.548 -25.165 1.00 96.69 191 GLU A CA 1
ATOM 1503 C C . GLU A 1 191 ? 14.519 5.938 -26.589 1.00 96.69 191 GLU A C 1
ATOM 1505 O O . GLU A 1 191 ? 15.144 6.812 -27.188 1.00 96.69 191 GLU A O 1
ATOM 1510 N N . ILE A 1 192 ? 13.408 5.373 -27.065 1.00 95.12 192 ILE A N 1
ATOM 1511 C CA . ILE A 1 192 ? 12.665 5.860 -28.230 1.00 95.12 192 ILE A CA 1
ATOM 1512 C C . ILE A 1 192 ? 11.174 5.820 -27.906 1.00 95.12 192 ILE A C 1
ATOM 1514 O O . ILE A 1 192 ? 10.635 4.779 -27.529 1.00 95.12 192 ILE A O 1
ATOM 1518 N N . SER A 1 193 ? 10.496 6.963 -28.042 1.00 93.31 193 SER A N 1
ATOM 1519 C CA . SER A 1 193 ? 9.050 7.098 -27.801 1.00 93.31 193 SER A CA 1
ATOM 1520 C C . SER A 1 193 ? 8.597 6.511 -26.453 1.00 93.31 193 SER A C 1
ATOM 1522 O O . SER A 1 193 ? 7.622 5.759 -26.394 1.00 93.31 193 SER A O 1
ATOM 1524 N N . TYR A 1 194 ? 9.307 6.851 -25.370 1.00 94.88 194 TYR A N 1
ATOM 1525 C CA . TYR A 1 194 ? 9.058 6.370 -24.003 1.00 94.88 194 TYR A CA 1
ATOM 1526 C C . TYR A 1 194 ? 9.205 4.850 -23.791 1.00 94.88 194 TYR A C 1
ATOM 1528 O O . TYR A 1 194 ? 8.711 4.311 -22.798 1.00 94.88 194 TYR A O 1
ATOM 1536 N N . LYS A 1 195 ? 9.886 4.147 -24.702 1.00 96.00 195 LYS A N 1
ATOM 1537 C CA . LYS A 1 195 ? 10.235 2.724 -24.586 1.00 96.00 195 LYS A CA 1
ATOM 1538 C C . LYS A 1 195 ? 11.745 2.545 -24.612 1.00 96.00 195 LYS A C 1
ATOM 1540 O O . LYS A 1 195 ? 12.450 3.354 -25.207 1.00 96.00 195 LYS A O 1
ATOM 1545 N N . CYS A 1 196 ? 12.221 1.463 -24.006 1.00 97.69 196 CYS A N 1
ATOM 1546 C CA . CYS A 1 196 ? 13.636 1.124 -23.981 1.00 97.69 196 CYS A CA 1
ATOM 1547 C C . CYS A 1 196 ? 13.957 0.043 -25.009 1.00 97.69 196 CYS A C 1
ATOM 1549 O O . CYS A 1 196 ? 13.364 -1.037 -24.980 1.00 97.69 196 CYS A O 1
ATOM 1551 N N . TYR A 1 197 ? 14.922 0.327 -25.879 1.00 97.25 197 TYR A N 1
ATOM 1552 C CA . TYR A 1 197 ? 15.431 -0.603 -26.882 1.00 97.25 197 TYR A CA 1
ATOM 1553 C C . TYR A 1 197 ? 16.898 -0.934 -26.605 1.00 97.25 197 TYR A C 1
ATOM 1555 O O . TYR A 1 197 ? 17.636 -0.058 -26.144 1.00 97.25 197 TYR A O 1
ATOM 1563 N N . PRO A 1 198 ? 17.341 -2.179 -26.866 1.00 97.00 198 PRO A N 1
ATOM 1564 C CA . PRO A 1 198 ? 18.752 -2.534 -26.818 1.00 97.00 198 PRO A CA 1
ATOM 1565 C C . PRO A 1 198 ? 19.591 -1.555 -27.632 1.00 97.00 198 PRO A C 1
ATOM 1567 O O . PRO A 1 198 ? 19.284 -1.289 -28.791 1.00 97.00 198 PRO A O 1
ATOM 1570 N N . SER A 1 199 ? 20.645 -1.032 -27.022 1.00 96.50 199 SER A N 1
ATOM 1571 C CA . SER A 1 199 ? 21.597 -0.146 -27.673 1.00 96.50 199 SER A CA 1
ATOM 1572 C C . SER A 1 199 ? 22.571 -0.959 -28.524 1.00 96.50 199 SER A C 1
ATOM 1574 O O . SER A 1 199 ? 23.494 -1.578 -27.993 1.00 96.50 199 SER A O 1
ATOM 1576 N N . VAL A 1 200 ? 22.376 -0.946 -29.844 1.00 96.38 200 VAL A N 1
ATOM 1577 C CA . VAL A 1 200 ? 23.220 -1.650 -30.814 1.00 96.38 200 VAL A CA 1
ATOM 1578 C C . VAL A 1 200 ? 23.992 -0.642 -31.664 1.00 96.38 200 VAL A C 1
ATOM 1580 O O . VAL A 1 200 ? 23.425 0.250 -32.285 1.00 96.38 200 VAL A O 1
ATOM 1583 N N . TYR A 1 201 ? 25.314 -0.792 -31.692 1.00 94.12 201 TYR A N 1
ATOM 1584 C CA . TYR A 1 201 ? 26.208 0.050 -32.486 1.00 94.12 201 TYR A CA 1
ATOM 1585 C C . TYR A 1 201 ? 26.362 -0.478 -33.918 1.00 94.12 201 TYR A C 1
ATOM 1587 O O . TYR A 1 201 ? 25.956 -1.600 -34.231 1.00 94.12 201 TYR A O 1
ATOM 1595 N N . LEU A 1 202 ? 26.981 0.326 -34.787 1.00 94.25 202 LEU A N 1
ATOM 1596 C CA . LEU A 1 202 ? 27.246 -0.017 -36.184 1.00 94.25 202 LEU A CA 1
ATOM 1597 C C . LEU A 1 202 ? 27.863 -1.420 -36.324 1.00 94.25 202 LEU A C 1
ATOM 1599 O O . LEU A 1 202 ? 28.695 -1.837 -35.518 1.00 94.25 202 LEU A O 1
ATOM 1603 N N . ASN A 1 203 ? 27.424 -2.160 -37.341 1.00 93.69 203 ASN A N 1
ATOM 1604 C CA . ASN A 1 203 ? 27.759 -3.560 -37.611 1.00 93.69 203 ASN A CA 1
ATOM 1605 C C . ASN A 1 203 ? 27.278 -4.582 -36.556 1.00 93.69 203 ASN A C 1
ATOM 1607 O O . ASN A 1 203 ? 27.385 -5.790 -36.798 1.00 93.69 203 ASN A O 1
ATOM 1611 N N . GLY A 1 204 ? 26.695 -4.146 -35.434 1.00 94.88 204 GLY A N 1
ATOM 1612 C CA . GLY A 1 204 ? 26.044 -4.998 -34.436 1.00 94.88 204 GLY A CA 1
ATOM 1613 C C . GLY A 1 204 ? 24.763 -5.661 -34.953 1.00 94.88 204 GLY A C 1
ATOM 1614 O O . GLY A 1 204 ? 24.221 -5.254 -35.977 1.00 94.88 204 GLY A O 1
ATOM 1615 N N . ILE A 1 205 ? 24.303 -6.713 -34.266 1.00 96.94 205 ILE A N 1
ATOM 1616 C CA . ILE A 1 205 ? 23.090 -7.469 -34.629 1.00 96.94 205 ILE A CA 1
ATOM 1617 C C . ILE A 1 205 ? 21.854 -6.719 -34.128 1.00 96.94 205 ILE A C 1
ATOM 1619 O O . ILE A 1 205 ? 21.807 -6.347 -32.959 1.00 96.94 205 ILE A O 1
ATOM 1623 N N . CYS A 1 206 ? 20.861 -6.541 -34.994 1.00 96.94 206 CYS A N 1
ATOM 1624 C CA . CYS A 1 206 ? 19.598 -5.874 -34.680 1.00 96.94 206 CYS A CA 1
ATOM 1625 C C . CYS A 1 206 ? 18.404 -6.687 -35.183 1.00 96.94 206 CYS A C 1
ATOM 1627 O O . CYS A 1 206 ? 18.527 -7.474 -36.125 1.00 96.94 206 CYS A O 1
ATOM 1629 N N . GLU A 1 207 ? 17.253 -6.462 -34.556 1.00 96.50 207 GLU A N 1
ATOM 1630 C CA . GLU A 1 207 ? 15.966 -7.035 -34.963 1.00 96.50 207 GLU A CA 1
ATOM 1631 C C . GLU A 1 207 ? 15.038 -5.964 -35.542 1.00 96.50 207 GLU A C 1
ATOM 1633 O O . GLU A 1 207 ? 14.282 -6.239 -36.472 1.00 96.50 207 GLU A O 1
ATOM 1638 N N . VAL A 1 208 ? 15.126 -4.742 -35.011 1.00 95.81 208 VAL A N 1
ATOM 1639 C CA . VAL A 1 208 ? 14.340 -3.574 -35.421 1.00 95.81 208 VAL A CA 1
ATOM 1640 C C . VAL A 1 208 ? 15.233 -2.339 -35.553 1.00 95.81 208 VAL A C 1
ATOM 1642 O O . VAL A 1 208 ? 16.323 -2.285 -34.975 1.00 95.81 208 VAL A O 1
ATOM 1645 N N . ASP A 1 209 ? 14.775 -1.335 -36.300 1.00 95.75 209 ASP A N 1
ATOM 1646 C CA . ASP A 1 209 ? 15.523 -0.095 -36.551 1.00 95.75 209 ASP A CA 1
ATOM 1647 C C . ASP A 1 209 ? 15.835 0.667 -35.261 1.00 95.75 209 ASP A C 1
ATOM 1649 O O . ASP A 1 209 ? 16.935 1.198 -35.091 1.00 95.75 209 ASP A O 1
ATOM 1653 N N . GLU A 1 210 ? 14.911 0.633 -34.301 1.00 96.19 210 GLU A N 1
ATOM 1654 C CA . GLU A 1 210 ? 15.063 1.236 -32.983 1.00 96.19 210 GLU A CA 1
ATOM 1655 C C . GLU A 1 210 ? 16.255 0.682 -32.202 1.00 96.19 210 GLU A C 1
ATOM 1657 O O . GLU A 1 210 ? 16.749 1.361 -31.318 1.00 96.19 210 GLU A O 1
ATOM 1662 N N . ASN A 1 211 ? 16.772 -0.514 -32.509 1.00 96.38 211 ASN A N 1
ATOM 1663 C CA . ASN A 1 211 ? 17.996 -0.994 -31.864 1.00 96.38 211 ASN A CA 1
ATOM 1664 C C . ASN A 1 211 ? 19.225 -0.145 -32.233 1.00 96.38 211 ASN A C 1
ATOM 1666 O O . ASN A 1 211 ? 20.146 -0.006 -31.428 1.00 96.38 211 ASN A O 1
ATOM 1670 N N . CYS A 1 212 ? 19.243 0.403 -33.449 1.00 96.12 212 CYS A N 1
ATOM 1671 C CA . CYS A 1 212 ? 20.377 1.127 -34.018 1.00 96.12 212 CYS A CA 1
ATOM 1672 C C . CYS A 1 212 ? 20.306 2.638 -33.764 1.00 96.12 212 CYS A C 1
ATOM 1674 O O . CYS A 1 212 ? 21.318 3.329 -33.834 1.00 96.12 212 CYS A O 1
ATOM 1676 N N . ALA A 1 213 ? 19.132 3.166 -33.424 1.00 93.06 213 ALA A N 1
ATOM 1677 C CA . ALA A 1 213 ? 18.839 4.599 -33.410 1.00 93.06 213 ALA A CA 1
ATOM 1678 C C . ALA A 1 213 ? 19.460 5.400 -32.238 1.00 93.06 213 ALA A C 1
ATOM 1680 O O . ALA A 1 213 ? 19.037 6.517 -31.943 1.00 93.06 213 ALA A O 1
ATOM 1681 N N . ILE A 1 214 ? 20.537 4.891 -31.626 1.00 89.69 214 ILE A N 1
ATOM 1682 C CA . ILE A 1 214 ? 21.482 5.698 -30.834 1.00 89.69 214 ILE A CA 1
ATOM 1683 C C . ILE A 1 214 ? 22.132 6.765 -31.728 1.00 89.69 214 ILE A C 1
ATOM 1685 O O . ILE A 1 214 ? 22.444 7.863 -31.265 1.00 89.69 214 ILE A O 1
ATOM 1689 N N . ASN A 1 215 ? 22.346 6.431 -33.007 1.00 86.88 215 ASN A N 1
ATOM 1690 C CA . ASN A 1 215 ? 22.760 7.364 -34.045 1.00 86.88 215 ASN A CA 1
ATOM 1691 C C . ASN A 1 215 ? 21.626 7.488 -35.086 1.00 86.88 215 ASN A C 1
ATOM 1693 O O . ASN A 1 215 ? 21.209 6.460 -35.631 1.00 86.88 215 ASN A O 1
ATOM 1697 N N . PRO A 1 216 ? 21.126 8.706 -35.383 1.00 87.50 216 PRO A N 1
ATOM 1698 C CA . PRO A 1 216 ? 20.047 8.910 -36.358 1.00 87.50 216 PRO A CA 1
ATOM 1699 C C . PRO A 1 216 ? 20.394 8.423 -37.771 1.00 87.50 216 PRO A C 1
ATOM 1701 O O . PRO A 1 216 ? 19.498 8.131 -38.557 1.00 87.50 216 PRO A O 1
ATOM 1704 N N . ASP A 1 217 ? 21.683 8.299 -38.079 1.00 92.38 217 ASP A N 1
ATOM 1705 C CA . ASP A 1 217 ? 22.190 7.908 -39.391 1.00 92.38 217 ASP A CA 1
ATOM 1706 C C . ASP A 1 217 ? 22.353 6.388 -39.545 1.00 92.38 217 ASP A C 1
ATOM 1708 O O . ASP A 1 217 ? 22.949 5.916 -40.517 1.00 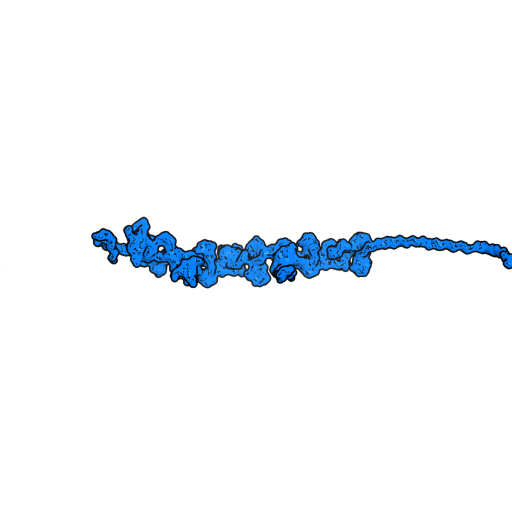92.38 217 ASP A O 1
ATOM 1712 N N . THR A 1 218 ? 21.862 5.600 -38.583 1.00 94.56 218 THR A N 1
ATOM 1713 C CA . THR A 1 218 ? 21.955 4.136 -38.598 1.00 94.56 218 THR A CA 1
ATOM 1714 C C . THR A 1 218 ? 20.594 3.459 -38.510 1.00 94.56 218 THR A C 1
ATOM 1716 O O . THR A 1 218 ? 19.734 3.867 -37.738 1.00 94.56 218 THR A O 1
ATOM 1719 N N . VAL A 1 219 ? 20.418 2.396 -39.292 1.00 95.69 219 VAL A N 1
ATOM 1720 C CA . VAL A 1 219 ? 19.156 1.666 -39.479 1.00 95.69 219 VAL A CA 1
ATOM 1721 C C . VAL A 1 219 ? 19.426 0.156 -39.575 1.00 95.69 219 VAL A C 1
ATOM 1723 O O . VAL A 1 219 ? 20.553 -0.258 -39.880 1.00 95.69 219 VAL A O 1
ATOM 1726 N N . CYS A 1 220 ? 18.439 -0.692 -39.277 1.00 96.56 220 CYS A N 1
ATOM 1727 C CA . CYS A 1 220 ? 18.622 -2.139 -39.251 1.00 96.56 220 CYS A CA 1
ATOM 1728 C C . CYS A 1 220 ? 18.460 -2.744 -40.654 1.00 96.56 220 CYS A C 1
ATOM 1730 O O . CYS A 1 220 ? 17.358 -2.960 -41.150 1.00 96.56 220 CYS A O 1
ATOM 1732 N N . ILE A 1 221 ? 19.576 -3.079 -41.307 1.00 95.38 221 ILE A N 1
ATOM 1733 C CA . ILE A 1 221 ? 19.578 -3.641 -42.666 1.00 95.38 221 ILE A CA 1
ATOM 1734 C C . ILE A 1 221 ? 20.139 -5.058 -42.635 1.00 95.38 221 ILE A C 1
ATOM 1736 O O . ILE A 1 221 ? 21.316 -5.284 -42.333 1.00 95.38 221 ILE A O 1
ATOM 1740 N N . ASN A 1 222 ? 19.303 -6.024 -43.028 1.00 94.88 222 ASN A N 1
ATOM 1741 C CA . ASN A 1 222 ? 19.640 -7.451 -43.061 1.00 94.88 222 ASN A CA 1
ATOM 1742 C C . ASN A 1 222 ? 20.159 -7.967 -41.702 1.00 94.88 222 ASN A C 1
ATOM 1744 O O . ASN A 1 222 ? 21.174 -8.665 -41.641 1.00 94.88 222 ASN A O 1
ATOM 1748 N N . GLY A 1 223 ? 19.486 -7.576 -40.613 1.00 96.06 223 GLY A N 1
ATOM 1749 C CA . GLY A 1 223 ? 19.798 -8.006 -39.245 1.00 96.06 223 GLY A CA 1
ATOM 1750 C C . GLY A 1 223 ? 21.062 -7.383 -38.648 1.00 96.06 223 GLY A C 1
ATOM 1751 O O . GLY A 1 223 ? 21.577 -7.884 -37.647 1.00 96.06 223 GLY A O 1
ATOM 1752 N N . ARG A 1 224 ? 21.607 -6.325 -39.265 1.00 96.88 224 ARG A N 1
ATOM 1753 C CA . ARG A 1 224 ? 22.734 -5.563 -38.717 1.00 96.88 224 ARG A CA 1
ATOM 1754 C C . ARG A 1 224 ? 22.516 -4.063 -38.818 1.00 96.88 224 ARG A C 1
ATOM 1756 O O . ARG A 1 224 ? 21.986 -3.591 -39.820 1.00 96.88 224 ARG A O 1
ATOM 1763 N N . CYS A 1 225 ? 22.986 -3.320 -37.820 1.00 96.56 225 CYS A N 1
ATOM 1764 C CA . CYS A 1 225 ? 22.977 -1.863 -37.870 1.00 96.56 225 CYS A CA 1
ATOM 1765 C C . CYS A 1 225 ? 23.940 -1.384 -38.955 1.00 96.56 225 CYS A C 1
ATOM 1767 O O . CYS A 1 225 ? 25.133 -1.690 -38.910 1.00 96.56 225 CYS A O 1
ATOM 1769 N N . ARG A 1 226 ? 23.424 -0.649 -39.937 1.00 95.62 226 ARG A N 1
ATOM 1770 C CA . ARG A 1 226 ? 24.186 -0.093 -41.060 1.00 95.62 226 ARG A CA 1
ATOM 1771 C C . ARG A 1 226 ? 23.848 1.376 -41.243 1.00 95.62 226 ARG A C 1
ATOM 1773 O O . ARG A 1 226 ? 22.850 1.848 -40.709 1.00 95.62 226 ARG A O 1
ATOM 1780 N N . CYS A 1 227 ? 24.669 2.080 -42.013 1.00 94.88 227 CYS A N 1
ATOM 1781 C CA . CYS A 1 227 ? 24.365 3.451 -42.389 1.00 94.88 227 CYS A CA 1
ATOM 1782 C C . CYS A 1 227 ? 23.070 3.531 -43.198 1.00 94.88 227 CYS A C 1
ATOM 1784 O O . CYS A 1 227 ? 22.816 2.680 -44.055 1.00 94.88 227 CYS A O 1
ATOM 1786 N N . ALA A 1 228 ? 22.273 4.554 -42.898 1.00 91.44 228 ALA A N 1
ATOM 1787 C CA . ALA A 1 228 ? 21.069 4.898 -43.631 1.00 91.44 228 ALA A CA 1
ATOM 1788 C C . ALA A 1 228 ? 21.385 5.232 -45.099 1.00 91.44 228 ALA A C 1
ATOM 1790 O O . ALA A 1 228 ? 22.542 5.444 -45.485 1.00 91.44 228 ALA A O 1
ATOM 1791 N N . ASP A 1 229 ? 20.345 5.261 -45.931 1.00 86.69 229 ASP A N 1
ATOM 1792 C CA . ASP A 1 229 ? 20.492 5.459 -47.371 1.00 86.69 229 ASP A CA 1
ATOM 1793 C C . ASP A 1 229 ? 21.337 6.698 -47.708 1.00 86.69 229 ASP A C 1
ATOM 1795 O O . ASP A 1 229 ? 21.183 7.775 -47.135 1.00 86.69 229 ASP A O 1
ATOM 1799 N N . HIS A 1 230 ? 22.235 6.530 -48.684 1.00 82.94 230 HIS A N 1
ATOM 1800 C CA . HIS A 1 230 ? 23.183 7.547 -49.167 1.00 82.94 230 HIS A CA 1
ATOM 1801 C C . HIS A 1 230 ? 24.307 7.951 -48.197 1.00 82.94 230 HIS A C 1
ATOM 1803 O O . HIS A 1 230 ? 25.082 8.865 -48.506 1.00 82.94 230 HIS A O 1
ATOM 1809 N N . MET A 1 231 ? 24.458 7.243 -47.080 1.00 89.31 231 MET A N 1
ATOM 1810 C CA . MET A 1 231 ? 25.577 7.411 -46.157 1.00 89.31 231 MET A CA 1
ATOM 1811 C C . MET A 1 231 ? 26.567 6.251 -46.269 1.00 89.31 231 MET A C 1
ATOM 1813 O O . MET A 1 231 ? 26.219 5.133 -46.646 1.00 89.31 231 MET A O 1
ATOM 1817 N N . ILE A 1 232 ? 27.831 6.532 -45.969 1.00 89.31 232 ILE A N 1
ATOM 1818 C CA . ILE A 1 232 ? 28.924 5.561 -45.988 1.00 89.31 232 ILE A CA 1
ATOM 1819 C C . ILE A 1 232 ? 29.578 5.484 -44.613 1.00 89.31 232 ILE A C 1
ATOM 1821 O O . ILE A 1 232 ? 29.679 6.489 -43.912 1.00 89.31 232 ILE A O 1
ATOM 1825 N N . GLU A 1 233 ? 30.035 4.294 -44.233 1.00 90.50 233 GLU A N 1
ATOM 1826 C CA . GLU A 1 233 ? 30.840 4.118 -43.027 1.00 90.50 233 GLU A CA 1
ATOM 1827 C C . GLU A 1 233 ? 32.245 4.697 -43.258 1.00 90.50 233 GLU A C 1
ATOM 1829 O O . GLU A 1 233 ? 32.965 4.269 -44.161 1.00 90.50 233 GLU A O 1
ATOM 1834 N N . VAL A 1 234 ? 32.626 5.672 -42.436 1.00 88.81 234 VAL A N 1
ATOM 1835 C CA . VAL A 1 234 ? 33.953 6.292 -42.375 1.00 88.81 234 VAL A CA 1
ATOM 1836 C C . VAL A 1 234 ? 34.365 6.316 -40.907 1.00 88.81 234 VAL A C 1
ATOM 1838 O O . VAL A 1 234 ? 33.659 6.880 -40.076 1.00 88.81 234 VAL A O 1
ATOM 1841 N N . ASP A 1 235 ? 35.476 5.656 -40.574 1.00 86.31 235 ASP A N 1
ATOM 1842 C CA . ASP A 1 235 ? 36.010 5.568 -39.205 1.00 86.31 235 ASP A CA 1
ATOM 1843 C C . ASP A 1 235 ? 34.983 5.100 -38.148 1.00 86.31 235 ASP A C 1
ATOM 1845 O O . ASP A 1 235 ? 34.940 5.593 -37.020 1.00 86.31 235 ASP A O 1
ATOM 1849 N N . GLY A 1 236 ? 34.132 4.133 -38.513 1.00 84.62 236 GLY A N 1
ATOM 1850 C CA . GLY A 1 236 ? 33.105 3.574 -37.624 1.00 84.62 236 GLY A CA 1
ATOM 1851 C C . GLY A 1 236 ? 31.898 4.491 -37.389 1.00 84.62 236 GLY A C 1
ATOM 1852 O O . GLY A 1 236 ? 31.102 4.238 -36.485 1.00 84.62 236 GLY A O 1
ATOM 1853 N N . GLN A 1 237 ? 31.751 5.552 -38.186 1.00 89.50 237 GLN A N 1
ATOM 1854 C CA . GLN A 1 237 ? 30.611 6.468 -38.168 1.00 89.50 237 GLN A CA 1
ATOM 1855 C C . GLN A 1 237 ? 30.005 6.602 -39.563 1.00 89.50 237 GLN A C 1
ATOM 1857 O O . GLN A 1 237 ? 30.685 6.438 -40.573 1.00 89.50 237 GLN A O 1
ATOM 1862 N N . CYS A 1 238 ? 28.721 6.933 -39.639 1.00 91.75 238 CYS A N 1
ATOM 1863 C CA . CYS A 1 238 ? 28.067 7.190 -40.914 1.00 91.75 238 CYS A CA 1
ATOM 1864 C C . CYS A 1 238 ? 28.305 8.636 -41.340 1.00 91.75 238 CYS A C 1
ATOM 1866 O O . CYS A 1 238 ? 28.013 9.570 -40.603 1.00 91.75 238 CYS A O 1
ATOM 1868 N N . SER A 1 239 ? 28.858 8.817 -42.535 1.00 90.62 239 SER A N 1
ATOM 1869 C CA . SER A 1 239 ? 29.129 10.117 -43.142 1.00 90.62 239 SER A CA 1
ATOM 1870 C C . SER A 1 239 ? 28.429 10.218 -44.491 1.00 90.62 239 SER A C 1
ATOM 1872 O O . SER A 1 239 ? 28.370 9.247 -45.248 1.00 90.62 239 SER A O 1
ATOM 1874 N N . ALA A 1 240 ? 27.909 11.400 -44.825 1.00 85.31 240 ALA A N 1
ATOM 1875 C CA . ALA A 1 240 ? 27.340 11.641 -46.145 1.00 85.31 240 ALA A CA 1
ATOM 1876 C C . ALA A 1 240 ? 28.410 11.427 -47.227 1.00 85.31 240 ALA A C 1
ATOM 1878 O O . ALA A 1 240 ? 29.526 11.942 -47.122 1.00 85.31 240 ALA A O 1
ATOM 1879 N N . ALA A 1 241 ? 28.068 10.693 -48.288 1.00 70.62 241 ALA A N 1
ATOM 1880 C CA . ALA A 1 241 ? 28.958 10.538 -49.428 1.00 70.62 241 ALA A CA 1
ATOM 1881 C C . ALA A 1 241 ? 29.147 11.902 -50.118 1.00 70.62 241 ALA A C 1
ATOM 1883 O O . ALA A 1 241 ? 28.284 12.365 -50.867 1.00 70.62 241 ALA A O 1
ATOM 1884 N N . THR A 1 242 ? 30.275 12.575 -49.880 1.00 59.72 242 THR A N 1
ATOM 1885 C CA . THR A 1 242 ? 30.626 13.776 -50.639 1.00 59.72 242 THR A CA 1
ATOM 1886 C C . THR A 1 242 ? 30.874 13.365 -52.091 1.00 59.72 242 THR A C 1
ATOM 1888 O O . THR A 1 242 ? 31.804 12.623 -52.408 1.00 59.72 242 THR A O 1
ATOM 1891 N N . ARG A 1 243 ? 30.024 13.828 -53.019 1.00 49.81 243 ARG A N 1
ATOM 1892 C CA . ARG A 1 243 ? 30.318 13.745 -54.456 1.00 49.81 243 ARG A CA 1
ATOM 1893 C C . ARG A 1 243 ? 31.530 14.634 -54.746 1.00 49.81 243 ARG A C 1
ATOM 1895 O O . ARG A 1 243 ? 31.373 15.802 -55.088 1.00 49.81 243 ARG A O 1
ATOM 1902 N N . ASN A 1 244 ? 32.737 14.086 -54.646 1.00 44.81 244 ASN A N 1
ATOM 1903 C CA . ASN A 1 244 ? 33.909 14.674 -55.284 1.00 44.81 244 ASN A CA 1
ATOM 1904 C C . ASN A 1 244 ? 33.725 14.560 -56.803 1.00 44.81 244 ASN A C 1
ATOM 1906 O O . ASN A 1 244 ? 34.069 13.553 -57.418 1.00 44.81 244 ASN A O 1
ATOM 1910 N N . VAL A 1 245 ? 33.138 15.588 -57.419 1.00 42.66 245 VAL A N 1
ATOM 1911 C CA . VAL A 1 245 ? 33.184 15.767 -58.871 1.00 42.66 245 VAL A CA 1
ATOM 1912 C C . VAL A 1 245 ? 34.614 16.183 -59.215 1.00 42.66 245 VAL A C 1
ATOM 1914 O O . VAL A 1 245 ? 34.974 17.354 -59.128 1.00 42.66 245 VAL A O 1
ATOM 1917 N N . LEU A 1 246 ? 35.456 15.213 -59.568 1.00 40.06 246 LEU A N 1
ATOM 1918 C CA . LEU A 1 246 ? 36.758 15.475 -60.174 1.00 40.06 246 LEU A CA 1
ATOM 1919 C C . LEU A 1 246 ? 36.521 16.082 -61.565 1.00 40.06 246 LEU A C 1
ATOM 1921 O O . LEU A 1 246 ? 36.240 15.364 -62.522 1.00 40.06 246 LEU A O 1
ATOM 1925 N N . PHE A 1 247 ? 36.633 17.406 -61.696 1.00 38.66 247 PHE A N 1
ATOM 1926 C CA . PHE A 1 247 ? 36.826 18.031 -63.004 1.00 38.66 247 PHE A CA 1
ATOM 1927 C C . PHE A 1 247 ? 38.214 17.631 -63.522 1.00 38.66 247 PHE A C 1
ATOM 1929 O O . PHE A 1 247 ? 39.229 18.217 -63.152 1.00 38.66 247 PHE A O 1
ATOM 1936 N N . SER A 1 248 ? 38.274 16.596 -64.361 1.00 39.78 248 SER A N 1
ATOM 1937 C CA . SER A 1 248 ? 39.484 16.241 -65.102 1.00 39.78 248 SER A CA 1
ATOM 1938 C C . SER A 1 248 ? 39.785 17.318 -66.148 1.00 39.78 248 SER A C 1
ATOM 1940 O O . SER A 1 248 ? 39.137 17.375 -67.191 1.00 39.78 248 SER A O 1
ATOM 1942 N N . ILE A 1 249 ? 40.784 18.166 -65.897 1.00 45.03 249 ILE A N 1
ATOM 1943 C CA . ILE A 1 249 ? 41.384 19.014 -66.935 1.00 45.03 249 ILE A CA 1
ATOM 1944 C C . ILE A 1 249 ? 42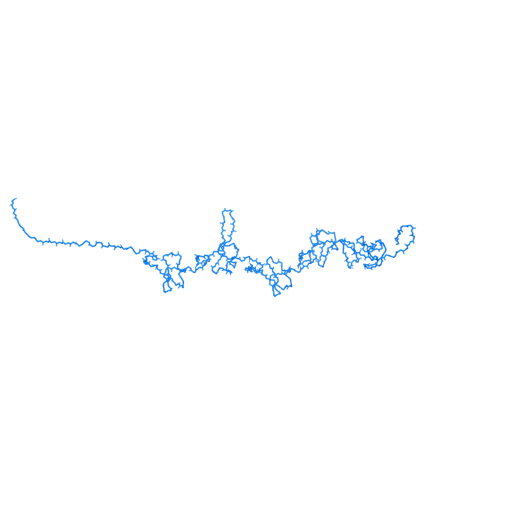.320 18.119 -67.755 1.00 45.03 249 ILE A C 1
ATOM 1946 O O . ILE A 1 249 ? 43.393 17.743 -67.286 1.00 45.03 249 ILE A O 1
ATOM 1950 N N . GLN A 1 250 ? 41.913 17.747 -68.971 1.00 41.22 250 GLN A N 1
ATOM 1951 C CA . GLN A 1 250 ? 42.823 17.118 -69.928 1.00 41.22 250 GLN A CA 1
ATOM 1952 C C . GLN A 1 250 ? 43.729 18.176 -70.568 1.00 41.22 250 GLN A C 1
ATOM 1954 O O . GLN A 1 250 ? 43.266 19.139 -71.175 1.00 41.22 250 GLN A O 1
ATOM 1959 N N . ILE A 1 251 ? 45.036 17.968 -70.428 1.00 43.84 251 ILE A N 1
ATOM 1960 C CA . ILE A 1 251 ? 46.106 18.708 -71.098 1.00 43.84 251 ILE A CA 1
ATOM 1961 C C . ILE A 1 251 ? 46.250 18.150 -72.522 1.00 43.84 251 ILE A C 1
ATOM 1963 O O . ILE A 1 251 ? 46.545 16.967 -72.681 1.00 43.84 251 ILE A O 1
ATOM 1967 N N . ILE A 1 252 ? 46.105 18.990 -73.553 1.00 46.09 252 ILE A N 1
ATOM 1968 C CA . ILE A 1 252 ? 46.535 18.666 -74.924 1.00 46.09 252 ILE A CA 1
ATOM 1969 C C . ILE A 1 252 ? 47.810 19.457 -75.223 1.00 46.09 252 ILE A C 1
ATOM 1971 O O . ILE A 1 252 ? 47.786 20.673 -75.395 1.00 46.09 252 ILE A O 1
ATOM 1975 N N . VAL A 1 253 ? 48.933 18.739 -75.279 1.00 43.56 253 VAL A N 1
ATOM 1976 C CA . VAL A 1 253 ? 50.210 19.209 -75.827 1.00 43.56 253 VAL A CA 1
ATOM 1977 C C . VAL A 1 253 ? 50.186 18.974 -77.337 1.00 43.56 253 VAL A C 1
ATOM 1979 O O . VAL A 1 253 ? 50.049 17.833 -77.772 1.00 43.56 253 VAL A O 1
ATOM 1982 N N . LEU A 1 254 ? 50.376 20.024 -78.138 1.00 40.66 254 LEU A N 1
ATOM 1983 C CA . LEU A 1 254 ? 50.735 19.897 -79.553 1.00 40.66 254 LEU A CA 1
ATOM 1984 C C . LEU A 1 254 ? 52.063 20.620 -79.800 1.00 40.66 254 LEU A C 1
ATOM 1986 O O . LEU A 1 254 ? 52.134 21.843 -79.875 1.00 40.66 254 LEU A O 1
ATOM 1990 N N . LEU A 1 255 ? 53.122 19.815 -79.892 1.00 40.22 255 LEU A N 1
ATOM 1991 C CA . LEU A 1 255 ? 54.439 20.176 -80.409 1.00 40.22 255 LEU A CA 1
ATOM 1992 C C . LEU A 1 255 ? 54.476 19.942 -81.927 1.00 40.22 255 LEU A C 1
ATOM 1994 O O . LEU A 1 255 ? 54.054 18.891 -82.402 1.00 40.22 255 LEU A O 1
ATOM 1998 N N . GLY A 1 256 ? 55.067 20.886 -82.662 1.00 35.56 256 GLY A N 1
ATOM 1999 C CA . GLY A 1 256 ? 55.453 20.746 -84.072 1.00 35.56 256 GLY A CA 1
ATOM 2000 C C . GLY A 1 256 ? 55.880 22.098 -84.666 1.00 35.56 256 GLY A C 1
ATOM 2001 O O . GLY A 1 256 ? 55.011 22.860 -85.055 1.00 35.56 256 GLY A O 1
ATOM 2002 N N . ILE A 1 257 ? 57.158 22.512 -84.545 1.00 42.31 257 ILE A N 1
ATOM 2003 C CA . ILE A 1 257 ? 58.206 22.443 -85.607 1.00 42.31 257 ILE A CA 1
ATOM 2004 C C . ILE A 1 257 ? 57.956 23.514 -86.708 1.00 42.31 257 ILE A C 1
ATOM 2006 O O . ILE A 1 257 ? 56.907 23.481 -87.326 1.00 42.31 257 ILE A O 1
ATOM 2010 N N . LYS A 1 258 ? 58.831 24.470 -87.084 1.00 35.31 258 LYS A N 1
ATOM 2011 C CA . LYS A 1 258 ? 60.300 24.650 -87.002 1.00 35.31 258 LYS A CA 1
ATOM 2012 C C . LYS A 1 258 ? 60.690 26.074 -87.494 1.00 35.31 258 LYS A C 1
ATOM 2014 O O . LYS A 1 258 ? 60.042 26.543 -88.417 1.00 35.31 258 LYS A O 1
ATOM 2019 N N . GLN A 1 259 ? 61.823 26.599 -86.982 1.00 38.88 259 GLN A N 1
ATOM 2020 C CA . GLN A 1 259 ? 62.901 27.388 -87.658 1.00 38.88 259 GLN A CA 1
ATOM 2021 C C . GLN A 1 259 ? 62.563 28.720 -88.382 1.00 38.88 259 GLN A C 1
ATOM 2023 O O . GLN A 1 259 ? 61.550 28.815 -89.046 1.00 38.88 259 GLN A O 1
ATOM 2028 N N . LEU A 1 260 ? 63.391 29.774 -88.455 1.00 37.31 260 LEU A N 1
ATOM 2029 C CA . LEU A 1 260 ? 64.683 30.248 -87.905 1.00 37.31 260 LEU A CA 1
ATOM 2030 C C . LEU A 1 260 ? 64.924 31.640 -88.570 1.00 37.31 260 LEU A C 1
ATOM 2032 O O . LEU A 1 260 ? 64.426 31.809 -89.672 1.00 37.31 260 LEU A O 1
ATOM 2036 N N . PHE A 1 261 ? 65.681 32.574 -87.972 1.00 34.22 261 PHE A N 1
ATOM 2037 C CA . PHE A 1 261 ? 66.639 33.550 -88.582 1.00 34.22 261 PHE A CA 1
ATOM 2038 C C . PHE A 1 261 ? 66.991 34.596 -87.487 1.00 34.22 261 PHE A C 1
ATOM 2040 O O . PHE A 1 261 ? 66.095 35.274 -87.001 1.00 34.22 261 PHE A O 1
ATOM 2047 N N . LEU A 1 262 ? 68.163 34.552 -86.827 1.00 36.00 262 LEU A N 1
ATOM 2048 C CA . LEU A 1 262 ? 69.481 35.130 -87.193 1.00 36.00 262 LEU A CA 1
ATOM 2049 C C . LEU A 1 262 ? 69.463 36.650 -87.459 1.00 36.00 262 LEU A C 1
ATOM 2051 O O . LEU A 1 262 ? 69.152 37.060 -88.573 1.00 36.00 262 LEU A O 1
ATOM 2055 N N . TYR A 1 263 ? 69.862 37.465 -86.474 1.00 40.41 263 TYR A N 1
ATOM 2056 C CA . TYR A 1 263 ? 71.213 38.047 -86.341 1.00 40.41 263 TYR A CA 1
ATOM 2057 C C . TYR A 1 263 ? 71.416 38.589 -84.919 1.00 40.41 263 TYR A C 1
ATOM 2059 O O . TYR A 1 263 ? 70.404 39.005 -84.312 1.00 40.41 263 TYR A O 1
#

Foldseek 3Di:
DDDDDPDPDDDAADDAWFDFDDFQVSQCPQQNPQWTQDPRTIDGHPQWDADPVRRYIERADFAQGFDPFQNNYAEPQWTQDPRGIAHHPQWHADPVSRYTAGQAFAQGFDDFQRNYPAPQWGADPRGIDHHDQWDQDPVRGHTHGADQFWFGWDDFQVSLCVHAPQWTWDFDQDPVRDTTTTIAHHPQWHDDPRHTEGQAAAQGFDDFQNNHVVPVQWGQDPRGIHGDPQWDDDPRDTDHPPPPPPPDDDDDDDDDDDDDDDD

Mean predicted aligned error: 10.45 Å

Solvent-accessible surface area (backbone atoms only — not comparable to full-atom values): 14805 Å² total; per-residue (Å²): 134,63,79,66,87,96,45,95,56,83,63,73,66,30,87,52,76,66,32,70,34,90,43,35,71,28,22,22,76,62,23,29,84,43,22,28,45,52,95,48,19,18,39,53,34,90,72,34,40,75,40,77,95,75,52,27,29,28,61,58,19,42,52,77,30,68,31,93,44,39,76,20,27,49,49,67,63,42,33,48,53,99,46,23,16,39,47,42,91,68,34,40,67,42,97,83,23,49,44,50,37,57,62,30,51,67,76,33,78,41,92,43,42,84,28,27,67,42,64,62,37,25,46,52,96,51,22,17,38,53,37,102,62,34,38,74,40,94,85,57,73,48,41,43,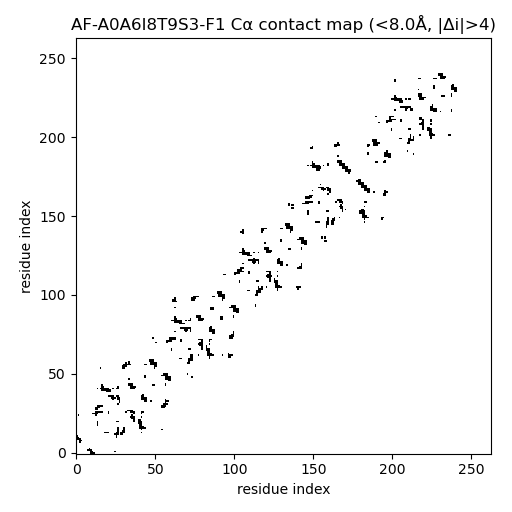65,54,16,76,43,62,66,32,63,36,89,45,38,68,28,20,41,73,63,33,59,60,30,22,41,45,75,42,74,47,97,88,68,48,80,48,28,23,17,38,51,28,93,68,32,40,76,55,94,78,39,46,31,57,62,31,53,79,74,29,74,32,92,45,43,68,24,18,50,90,42,88,53,30,30,48,55,93,48,19,15,34,52,33,92,79,37,39,81,53,96,87,39,62,38,75,67,75,81,78,78,77,82,78,81,81,84,84,86,84,87,80,90,81,92,86,86,92,133

Organism: Aedes aegypti (NCBI:txid7159)

Radius of gyration: 43.16 Å; Cα contacts (8 Å, |Δi|>4): 555; chains: 1; bounding box: 114×54×143 Å

Sequence (263 aa):
MLTYNNTRDCIRFATAIGDFCQYDDQCQYLLSTDAECRDNSCQCREGTHYVERERRCYKTSYLGQYCRLTNNCIGDDTYCRDGICVCALGKHPNAGRNLCLPDVYLGEKCFRDEECITESSHCSDDECCCRVSHILNQARNQCLPIAGKLYDLCEEDLQCLHRVPYSRCHIGVQMNGDRVGKCTCANGFHEISYKCYPSVYLNGICEVDENCAINPDTVCINGRCRCADHMIEVDGQCSAATRNVLFSIQIIVLLGIKQLFLY